Protein AF-A0A927NT90-F1 (afdb_monomer)

pLDDT: mean 78.3, std 16.81, range [38.16, 98.0]

Secondary structure (DSSP, 8-state):
-HHHHHHHHHHHHHHHHHH-S---TTTTHHHHHHHHHHHH--S-TTT--S-EEEEEEEE-TT--EEEEEEEE-TT-TT--STT-EEEEEEEESEEE---TTTPPPEEEEESSSSEEEESSGGGS-HHHHHHHHHHTTTTS---GGGEEEEE---S---HHHHTHHHHHHHHHHHHHT--TT-EEEEEEEEE-TTSEEEEEEEEEEE----TT---EEEEEEEEEEEEE-TTS-EEEEEEEE-S-TT--HHHHHHHHHHTT---

Mean predicted aligned error: 10.74 Å

Sequence (263 aa):
MRKKSFIILIICIFLLMAVSSCVIVRENYQTNLATIIMKHFTAGYGAFSHEVGIDIIEKDDYGRILFSFEASASYNPYFNYNGGMAYAYGICQDLHEENLLFGKKHVSYYDNFSYIGAALREDISPDMIEQLKVWNDWNKPLNEEKMVEIEAFDWNLPEEEREWEEHHTTLLREYLNVYDDCRVSWKSFGQDKTGKYLFHFLFYRKFDESDYASESEILRSFIVTFQKNSENEVEFIDYIETEDFYNYQYELAEIKEKVGWEM

Structure (mmCIF, N/CA/C/O backbone):
data_AF-A0A927NT90-F1
#
_entry.id   AF-A0A927NT90-F1
#
loop_
_atom_site.group_PDB
_atom_site.id
_atom_site.type_symbol
_atom_site.label_atom_id
_atom_site.label_alt_id
_atom_site.label_comp_id
_atom_site.label_asym_id
_atom_site.label_entity_id
_atom_site.label_seq_id
_atom_site.pdbx_PDB_ins_code
_atom_site.Cartn_x
_atom_site.Cartn_y
_atom_site.Cartn_z
_atom_site.occupancy
_atom_site.B_iso_or_equiv
_atom_site.auth_seq_id
_atom_site.auth_comp_id
_atom_site.auth_asym_id
_atom_site.auth_atom_id
_atom_site.pdbx_PDB_model_num
ATOM 1 N N . MET A 1 1 ? -39.379 40.837 39.348 1.00 54.12 1 MET A N 1
ATOM 2 C CA . MET A 1 1 ? -38.252 39.877 39.466 1.00 54.12 1 MET A CA 1
ATOM 3 C C . MET A 1 1 ? -38.314 38.733 38.448 1.00 54.12 1 MET A C 1
ATOM 5 O O . MET A 1 1 ? -37.304 38.499 37.806 1.00 54.12 1 MET A O 1
ATOM 9 N N . ARG A 1 2 ? -39.477 38.106 38.188 1.00 62.44 2 ARG A N 1
ATOM 10 C CA . ARG A 1 2 ? -39.627 36.973 37.239 1.00 62.44 2 ARG A CA 1
ATOM 11 C C . ARG A 1 2 ? -39.106 37.190 35.800 1.00 62.44 2 ARG A C 1
ATOM 13 O O . ARG A 1 2 ? -38.545 36.267 35.231 1.00 62.44 2 ARG A O 1
ATOM 20 N N . LYS A 1 3 ? -39.229 38.396 35.221 1.00 69.69 3 LYS A N 1
ATOM 21 C CA . LYS A 1 3 ? -38.772 38.672 33.838 1.00 69.69 3 LYS A CA 1
ATOM 22 C C . LYS A 1 3 ? -37.244 38.691 33.672 1.00 69.69 3 LYS A C 1
ATOM 24 O O . LYS A 1 3 ? -36.752 38.248 32.646 1.00 69.69 3 LYS A O 1
ATOM 29 N N . LYS A 1 4 ? -36.491 39.170 34.674 1.00 75.06 4 LYS A N 1
ATOM 30 C CA . LYS A 1 4 ? -35.017 39.226 34.602 1.00 75.06 4 LYS A CA 1
ATOM 31 C C . LYS A 1 4 ? -34.404 37.827 34.695 1.00 75.06 4 LYS A C 1
ATOM 33 O O . LYS A 1 4 ? -33.520 37.503 33.916 1.00 75.06 4 LYS A O 1
ATOM 38 N N . SER A 1 5 ? -34.938 36.983 35.579 1.00 79.12 5 SER A N 1
ATOM 39 C CA . SER A 1 5 ? -34.513 35.585 35.716 1.00 79.12 5 SER A CA 1
ATOM 40 C C . SER A 1 5 ? -34.792 34.761 34.454 1.00 79.12 5 SER A C 1
ATOM 42 O O . SER A 1 5 ? -33.984 33.916 34.095 1.00 79.12 5 SER A O 1
ATOM 44 N N . PHE A 1 6 ? -35.893 35.043 33.750 1.00 83.81 6 PHE A N 1
ATOM 45 C CA . PHE A 1 6 ? -36.227 34.371 32.491 1.00 83.81 6 PHE A CA 1
ATOM 46 C C . PHE A 1 6 ? -35.267 34.742 31.349 1.00 83.81 6 PHE A C 1
ATOM 48 O O . PHE A 1 6 ? -34.836 33.872 30.603 1.00 83.81 6 PHE A O 1
ATOM 55 N N . ILE A 1 7 ? -34.871 36.017 31.251 1.00 87.88 7 ILE A N 1
ATOM 56 C CA . ILE A 1 7 ? -33.896 36.475 30.246 1.00 87.88 7 ILE A CA 1
ATOM 57 C C . ILE A 1 7 ? -32.512 35.866 30.506 1.00 87.88 7 ILE A C 1
ATOM 59 O O . ILE A 1 7 ? -31.872 35.398 29.571 1.00 87.88 7 ILE A O 1
ATOM 63 N N . ILE A 1 8 ? -32.072 35.818 31.769 1.00 90.00 8 ILE A N 1
ATOM 64 C CA . ILE A 1 8 ? -30.794 35.189 32.138 1.00 90.00 8 ILE A CA 1
ATOM 65 C C . ILE A 1 8 ? -30.805 33.700 31.777 1.00 90.00 8 ILE A C 1
ATOM 67 O O . ILE A 1 8 ? -29.843 33.217 31.194 1.00 90.00 8 ILE A O 1
ATOM 71 N N . LEU A 1 9 ? -31.907 32.992 32.045 1.00 89.31 9 LEU A N 1
ATOM 72 C CA . LEU A 1 9 ? -32.045 31.582 31.682 1.00 89.31 9 LEU A CA 1
ATOM 73 C C . LEU A 1 9 ? -31.942 31.366 30.163 1.00 89.31 9 LEU A C 1
ATOM 75 O O . LEU A 1 9 ? -31.229 30.467 29.734 1.00 89.31 9 LEU A O 1
ATOM 79 N N . ILE A 1 10 ? -32.595 32.208 29.352 1.00 91.44 10 ILE A N 1
ATOM 80 C CA . ILE A 1 10 ? -32.503 32.133 27.884 1.00 91.44 10 ILE A CA 1
ATOM 81 C C . ILE A 1 10 ? -31.067 32.374 27.411 1.00 91.44 10 ILE A C 1
ATOM 83 O O . ILE A 1 10 ? -30.583 31.634 26.561 1.00 91.44 10 ILE A O 1
ATOM 87 N N . ILE A 1 11 ? -30.371 33.365 27.976 1.00 91.38 11 ILE A N 1
ATOM 88 C CA . ILE A 1 11 ? -28.972 33.654 27.630 1.00 91.38 11 ILE A CA 1
ATOM 89 C C . ILE A 1 11 ? -28.063 32.486 28.028 1.00 91.38 11 ILE A C 1
ATOM 91 O O . ILE A 1 11 ? -27.211 32.093 27.239 1.00 91.38 11 ILE A O 1
ATOM 95 N N . CYS A 1 12 ? -28.265 31.884 29.203 1.00 89.81 12 CYS A N 1
ATOM 96 C CA . CYS A 1 12 ? -27.516 30.700 29.628 1.00 89.81 12 CYS A CA 1
ATOM 97 C C . CYS A 1 12 ? -27.783 29.493 28.725 1.00 89.81 12 CYS A C 1
ATOM 99 O O . CYS A 1 12 ? -26.845 28.775 28.406 1.00 89.81 12 CYS A O 1
ATOM 101 N N . ILE A 1 13 ? -29.026 29.281 28.284 1.00 88.00 13 ILE A N 1
ATOM 102 C CA . ILE A 1 13 ? -29.378 28.209 27.344 1.00 88.00 13 ILE A CA 1
ATOM 103 C C . ILE A 1 13 ? -28.744 28.463 25.968 1.00 88.00 13 ILE A C 1
ATOM 105 O O . ILE A 1 13 ? -28.209 27.532 25.378 1.00 88.00 13 ILE A O 1
ATOM 109 N N . PHE A 1 14 ? -28.741 29.705 25.474 1.00 85.06 14 PHE A N 1
ATOM 110 C CA . PHE A 1 14 ? -28.074 30.062 24.216 1.00 85.06 14 PHE A CA 1
ATOM 111 C C . PHE A 1 14 ? -26.556 29.922 24.301 1.00 85.06 14 PHE A C 1
ATOM 113 O O . PHE A 1 14 ? -25.947 29.409 23.371 1.00 85.06 14 PHE A O 1
ATOM 120 N N . LEU A 1 15 ? -25.949 30.328 25.420 1.00 84.31 15 LEU A N 1
ATOM 121 C CA . LEU A 1 15 ? -24.531 30.098 25.677 1.00 84.31 15 LEU A CA 1
ATOM 122 C C . LEU A 1 15 ? -24.244 28.602 25.732 1.00 84.31 15 LEU A C 1
ATOM 124 O O . LEU A 1 15 ? -23.354 28.160 25.026 1.00 84.31 15 LEU A O 1
ATOM 128 N N . LEU A 1 16 ? -25.036 27.816 26.468 1.00 80.12 16 LEU A N 1
ATOM 129 C CA . LEU A 1 16 ? -24.896 26.360 26.519 1.00 80.12 16 LEU A CA 1
ATOM 130 C C . LEU A 1 16 ? -25.027 25.732 25.131 1.00 80.12 16 LEU A C 1
ATOM 132 O O . LEU A 1 16 ? -24.190 24.910 24.788 1.00 80.12 16 LEU A O 1
ATOM 136 N N . MET A 1 17 ? -25.994 26.149 24.309 1.00 76.06 17 MET A N 1
ATOM 137 C CA . MET A 1 17 ? -26.131 25.697 22.919 1.00 76.06 17 MET A CA 1
ATOM 138 C C . MET A 1 17 ? -24.961 26.139 22.025 1.00 76.06 17 MET A C 1
ATOM 140 O O . MET A 1 17 ? -24.591 25.404 21.120 1.00 76.06 17 MET A O 1
ATOM 144 N N . ALA A 1 18 ? -24.344 27.293 22.293 1.00 71.81 18 ALA A N 1
ATOM 145 C CA . ALA A 1 18 ? -23.181 27.788 21.555 1.00 71.81 18 ALA A CA 1
ATOM 146 C C . ALA A 1 18 ? -21.858 27.117 21.971 1.00 71.81 18 ALA A C 1
ATOM 148 O O . ALA A 1 18 ? -20.956 27.030 21.149 1.00 71.81 18 ALA A O 1
ATOM 149 N N . VAL A 1 19 ? -21.726 26.624 23.211 1.00 69.00 19 VAL A N 1
ATOM 150 C CA . VAL A 1 19 ? -20.584 25.767 23.613 1.00 69.00 19 VAL A CA 1
ATOM 151 C C . VAL A 1 19 ? -20.835 24.278 23.364 1.00 69.00 19 VAL A C 1
ATOM 153 O O . VAL A 1 19 ? -19.882 23.511 23.318 1.00 69.00 19 VAL A O 1
ATOM 156 N N . SER A 1 20 ? -22.092 23.860 23.190 1.00 55.88 20 SER A N 1
ATOM 157 C CA . SER A 1 20 ? -22.465 22.485 22.815 1.00 55.88 20 SER A CA 1
ATOM 158 C C . SER A 1 20 ? -22.792 22.329 21.335 1.00 55.88 20 SER A C 1
ATOM 160 O O . SER A 1 20 ? -23.275 21.268 20.938 1.00 55.88 20 SER A O 1
ATOM 162 N N . SER A 1 21 ? -22.489 23.331 20.499 1.00 45.78 21 SER A N 1
ATOM 163 C CA . SER A 1 21 ? -22.318 23.086 19.073 1.00 45.78 21 SER A CA 1
ATOM 164 C C . SER A 1 21 ? -21.215 22.047 18.963 1.00 45.78 21 SER A C 1
ATOM 166 O O . SER A 1 21 ? -20.040 22.364 19.151 1.00 45.78 21 SER A O 1
ATOM 168 N N . CYS A 1 22 ? -21.629 20.792 18.785 1.00 47.00 22 CYS A N 1
ATOM 169 C CA . CYS A 1 22 ? -20.754 19.663 18.583 1.00 47.00 22 CYS A CA 1
ATOM 170 C C . CYS A 1 22 ? -19.712 20.097 17.566 1.00 47.00 22 CYS A C 1
ATOM 172 O O . CYS A 1 22 ? -20.041 20.332 16.403 1.00 47.00 22 CYS A O 1
ATOM 174 N N . VAL A 1 23 ? -18.461 20.207 18.009 1.00 42.41 23 VAL A N 1
ATOM 175 C CA . VAL A 1 23 ? -17.349 20.011 17.097 1.00 42.41 23 VAL A CA 1
ATOM 176 C C . VAL A 1 23 ? -17.608 18.623 16.543 1.00 42.41 23 VAL A C 1
ATOM 178 O O . VAL A 1 23 ? -17.512 17.624 17.254 1.00 42.41 23 VAL A O 1
ATOM 181 N N . ILE A 1 24 ? -18.108 18.576 15.316 1.00 39.72 24 ILE A N 1
ATOM 182 C CA . ILE A 1 24 ? -18.263 17.340 14.585 1.00 39.72 24 ILE A CA 1
ATOM 183 C C . ILE A 1 24 ? -16.824 16.889 14.338 1.00 39.72 24 ILE A C 1
ATOM 185 O O . ILE A 1 24 ? -16.190 17.291 13.371 1.00 39.72 24 ILE A O 1
ATOM 189 N N . VAL A 1 25 ? -16.282 16.071 15.240 1.00 42.19 25 VAL A N 1
ATOM 190 C CA . VAL A 1 25 ? -15.010 15.359 15.050 1.00 42.19 25 VAL A CA 1
ATOM 191 C C . VAL A 1 25 ? -15.242 14.222 14.036 1.00 42.19 25 VAL A C 1
ATOM 193 O O . VAL A 1 25 ? -14.894 13.076 14.289 1.00 42.19 25 VAL A O 1
ATOM 196 N N . ARG A 1 26 ? -15.923 14.483 12.907 1.00 38.16 26 ARG A N 1
ATOM 197 C CA . ARG A 1 26 ? -16.087 13.479 11.837 1.00 38.16 26 ARG A CA 1
ATOM 198 C C . ARG A 1 26 ? -14.895 13.440 10.894 1.00 38.16 26 ARG A C 1
ATOM 200 O O . ARG A 1 26 ? -14.622 12.386 10.350 1.00 38.16 26 ARG A O 1
ATOM 207 N N . GLU A 1 27 ? -14.150 14.527 10.741 1.00 47.59 27 GLU A N 1
ATOM 208 C CA . GLU A 1 27 ? -13.219 14.664 9.607 1.00 47.59 27 GLU A CA 1
ATOM 209 C C . GLU A 1 27 ? -11.829 14.048 9.826 1.00 47.59 27 GLU A C 1
ATOM 211 O O . GLU A 1 27 ? -10.936 14.224 9.009 1.00 47.59 27 GLU A O 1
ATOM 216 N N . ASN A 1 28 ? -11.605 13.346 10.937 1.00 53.97 28 ASN A N 1
ATOM 217 C CA . ASN A 1 28 ? -10.250 13.219 11.466 1.00 53.97 28 ASN A CA 1
ATOM 218 C C . ASN A 1 28 ? -9.769 11.782 11.727 1.00 53.97 28 ASN A C 1
ATOM 220 O O . ASN A 1 28 ? -8.563 11.567 11.740 1.00 53.97 28 ASN A O 1
ATOM 224 N N . TYR A 1 29 ? -10.667 10.807 11.913 1.00 56.16 29 TYR A N 1
ATOM 225 C CA . TYR A 1 29 ? -10.292 9.384 11.995 1.00 56.16 29 TYR A CA 1
ATOM 226 C C . TYR A 1 29 ? -10.292 8.716 10.610 1.00 56.16 29 TYR A C 1
ATOM 228 O O . TYR A 1 29 ? -9.497 7.816 10.351 1.00 56.16 29 TYR A O 1
ATOM 236 N N . GLN A 1 30 ? -11.162 9.183 9.707 1.00 68.44 30 GLN A N 1
ATOM 237 C CA . GLN A 1 30 ? -11.293 8.649 8.351 1.00 68.44 30 GLN A CA 1
ATOM 238 C C . GLN A 1 30 ? -10.010 8.897 7.552 1.00 68.44 30 GLN A C 1
ATOM 240 O O . GLN A 1 30 ? -9.484 7.973 6.947 1.00 68.44 30 GLN A O 1
ATOM 245 N N . THR A 1 31 ? -9.438 10.099 7.656 1.00 70.81 31 THR A N 1
ATOM 246 C CA . THR A 1 31 ? -8.162 10.463 7.017 1.00 70.81 31 THR A CA 1
ATOM 247 C C . THR A 1 31 ? -7.001 9.592 7.503 1.00 70.81 31 THR A C 1
ATOM 249 O O . THR A 1 31 ? -6.193 9.120 6.707 1.00 70.81 31 THR A O 1
ATOM 252 N N . ASN A 1 32 ? -6.946 9.311 8.806 1.00 79.69 32 ASN A N 1
ATOM 253 C CA . ASN A 1 32 ? -5.907 8.484 9.415 1.00 79.69 32 ASN A CA 1
ATOM 254 C C . ASN A 1 32 ? -5.941 7.043 8.886 1.00 79.69 32 ASN A C 1
ATOM 256 O O . ASN A 1 32 ? -4.934 6.536 8.399 1.00 79.69 32 ASN A O 1
ATOM 260 N N . LEU A 1 33 ? -7.106 6.392 8.937 1.00 86.38 33 LEU A N 1
ATOM 261 C CA . LEU A 1 33 ? -7.260 5.020 8.442 1.00 86.38 33 LEU A CA 1
ATOM 262 C C . LEU A 1 33 ? -7.069 4.943 6.921 1.00 86.38 33 LEU A C 1
ATOM 264 O O . LEU A 1 33 ? -6.390 4.042 6.432 1.00 86.38 33 LEU A O 1
ATOM 268 N N . ALA A 1 34 ? -7.582 5.931 6.180 1.00 83.31 34 ALA A N 1
ATOM 269 C CA . ALA A 1 34 ? -7.355 6.050 4.742 1.00 83.31 34 ALA A CA 1
ATOM 270 C C . ALA A 1 34 ? -5.862 6.126 4.392 1.00 83.31 34 ALA A C 1
ATOM 272 O O . ALA A 1 34 ? -5.454 5.568 3.377 1.00 83.31 34 ALA A O 1
ATOM 273 N N . THR A 1 35 ? -5.036 6.744 5.248 1.00 81.88 35 THR A N 1
ATOM 274 C CA . THR A 1 35 ? -3.5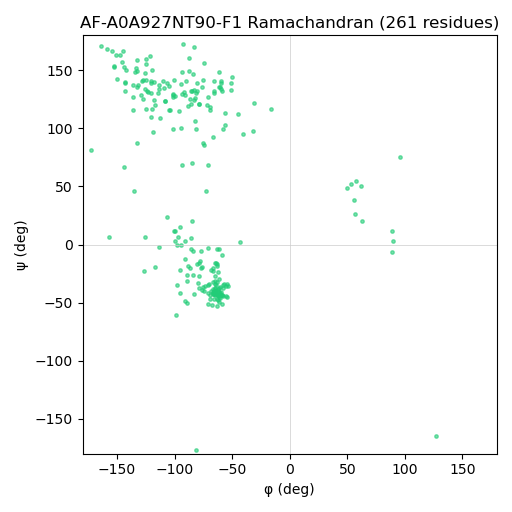82 6.851 5.034 1.00 81.88 35 THR A CA 1
ATOM 275 C C . THR A 1 35 ? -2.929 5.469 4.901 1.00 81.88 35 THR A C 1
ATOM 277 O O . THR A 1 35 ? -2.049 5.305 4.060 1.00 81.88 35 THR A O 1
ATOM 280 N N . ILE A 1 36 ? -3.383 4.458 5.656 1.00 87.25 36 ILE A N 1
ATOM 281 C CA . ILE A 1 36 ? -2.841 3.088 5.575 1.00 87.25 36 ILE A CA 1
ATOM 282 C C . ILE A 1 36 ? -3.031 2.524 4.161 1.00 87.25 36 ILE A C 1
ATOM 284 O O . ILE A 1 36 ? -2.087 1.998 3.576 1.00 87.25 36 ILE A O 1
ATOM 288 N N . ILE A 1 37 ? -4.225 2.682 3.584 1.00 87.25 37 ILE A N 1
ATOM 289 C CA . ILE A 1 37 ? -4.524 2.198 2.230 1.00 87.25 37 ILE A CA 1
ATOM 290 C C . ILE A 1 37 ? -3.793 3.049 1.189 1.00 87.25 37 ILE A C 1
ATOM 292 O O . ILE A 1 37 ? -3.056 2.526 0.358 1.00 87.25 37 ILE A O 1
ATOM 296 N N . MET A 1 38 ? -3.929 4.373 1.271 1.00 80.12 38 MET A N 1
ATOM 297 C CA . MET A 1 38 ? -3.391 5.316 0.285 1.00 80.12 38 MET A CA 1
ATOM 298 C C . MET A 1 38 ? -1.860 5.362 0.238 1.00 80.12 38 MET A C 1
ATOM 300 O O . MET A 1 38 ? -1.290 5.765 -0.779 1.00 80.12 38 MET A O 1
ATOM 304 N N . LYS A 1 39 ? -1.167 4.966 1.314 1.00 77.75 39 LYS A N 1
ATOM 305 C CA . LYS A 1 39 ? 0.294 4.839 1.290 1.00 77.75 39 LYS A CA 1
ATOM 306 C C . LYS A 1 39 ? 0.749 3.719 0.359 1.00 77.75 39 LYS A C 1
ATOM 308 O O . LYS A 1 39 ? 1.794 3.858 -0.269 1.00 77.75 39 LYS A O 1
ATOM 313 N N . HIS A 1 40 ? -0.044 2.662 0.239 1.00 77.19 40 HIS A N 1
ATOM 314 C CA . HIS A 1 40 ? 0.313 1.521 -0.585 1.00 77.19 40 HIS A CA 1
ATOM 315 C C . HIS A 1 40 ? -0.308 1.627 -1.975 1.00 77.19 40 HIS A C 1
ATOM 317 O O . HIS A 1 40 ? 0.371 1.388 -2.962 1.00 77.19 40 HIS A O 1
ATOM 323 N N . PHE A 1 41 ? -1.560 2.056 -2.067 1.00 73.88 41 PHE A N 1
ATOM 324 C CA . PHE A 1 41 ? -2.349 1.978 -3.286 1.00 73.88 41 PHE A CA 1
ATOM 325 C C . PHE A 1 41 ? -1.863 2.921 -4.409 1.00 73.88 41 PHE A C 1
ATOM 327 O O . PHE A 1 41 ? -1.938 4.146 -4.298 1.00 73.88 41 PHE A O 1
ATOM 334 N N . THR A 1 42 ? -1.399 2.347 -5.524 1.00 64.62 42 THR A N 1
ATOM 335 C CA . THR A 1 42 ? -0.753 3.083 -6.637 1.00 64.62 42 THR A CA 1
ATOM 336 C C . THR A 1 42 ? -1.727 3.753 -7.598 1.00 64.62 42 THR A C 1
ATOM 338 O O . THR A 1 42 ? -1.351 4.664 -8.343 1.00 64.62 42 THR A O 1
ATOM 341 N N . ALA A 1 43 ? -3.000 3.360 -7.579 1.00 54.91 43 ALA A N 1
ATOM 342 C CA . ALA A 1 43 ? -4.016 3.988 -8.407 1.00 54.91 43 ALA A CA 1
ATOM 343 C C . ALA A 1 43 ? -4.407 5.372 -7.849 1.00 54.91 43 ALA A C 1
ATOM 345 O O . ALA A 1 43 ? -5.400 5.536 -7.150 1.00 54.91 43 ALA A O 1
ATOM 346 N N . GLY A 1 44 ? -3.628 6.389 -8.232 1.00 50.50 44 GLY A N 1
ATOM 347 C CA . GLY A 1 44 ? -4.091 7.771 -8.360 1.00 50.50 44 GLY A CA 1
ATOM 348 C C . GLY A 1 44 ? -3.852 8.687 -7.163 1.00 50.50 44 GLY A C 1
ATOM 349 O O . GLY A 1 44 ? -4.800 9.136 -6.528 1.00 50.50 44 GLY A O 1
ATOM 350 N N . TYR A 1 45 ? -2.605 9.129 -6.982 1.00 44.09 45 TYR A N 1
ATOM 351 C CA . TYR A 1 45 ? -2.240 10.238 -6.084 1.00 44.09 45 TYR A CA 1
ATOM 352 C C . TYR A 1 45 ? -2.937 11.583 -6.426 1.00 44.09 45 TYR A C 1
ATOM 354 O O . TYR A 1 45 ? -2.874 12.528 -5.648 1.00 44.09 45 TYR A O 1
ATOM 362 N N . GLY A 1 46 ? -3.627 11.676 -7.574 1.00 42.03 46 GLY A N 1
ATOM 363 C CA . GLY A 1 46 ? -4.320 12.883 -8.044 1.00 42.03 46 GLY A CA 1
ATOM 364 C C . GLY A 1 46 ? -5.805 12.722 -8.397 1.00 42.03 46 GLY A C 1
ATOM 365 O O . GLY A 1 46 ? -6.377 13.667 -8.930 1.00 42.03 46 GLY A O 1
ATOM 366 N N . ALA A 1 47 ? -6.431 11.564 -8.139 1.00 40.94 47 ALA A N 1
ATOM 367 C CA . ALA A 1 47 ? -7.800 11.270 -8.603 1.00 40.94 47 ALA A CA 1
ATOM 368 C C . ALA A 1 47 ? -8.854 11.125 -7.491 1.00 40.94 47 ALA A C 1
ATOM 370 O O . ALA A 1 47 ? -10.036 10.931 -7.773 1.00 40.94 47 ALA A O 1
ATOM 371 N N . PHE A 1 48 ? -8.470 11.231 -6.220 1.00 49.88 48 PHE A N 1
ATOM 372 C CA . PHE A 1 48 ? -9.435 11.201 -5.121 1.00 49.88 48 PHE A CA 1
ATOM 373 C C . PHE A 1 48 ? -10.007 12.603 -4.886 1.00 49.88 48 PHE A C 1
ATOM 375 O O . PHE A 1 48 ? -9.711 13.272 -3.896 1.00 49.88 48 PHE A O 1
ATOM 382 N N . SER A 1 49 ? -10.830 13.078 -5.823 1.00 46.62 49 SER A N 1
ATOM 383 C CA . SER A 1 49 ? -11.682 14.241 -5.595 1.00 46.62 49 SER A CA 1
ATOM 384 C C . SER A 1 49 ? -12.862 13.827 -4.699 1.00 46.62 49 SER A C 1
ATOM 386 O O . SER A 1 49 ? -13.937 13.439 -5.130 1.00 46.62 49 SER A O 1
ATOM 388 N N . HIS A 1 50 ? -12.607 13.915 -3.395 1.00 50.25 50 HIS A N 1
ATOM 389 C CA . HIS A 1 50 ? -13.564 14.342 -2.365 1.00 50.25 50 HIS A CA 1
ATOM 390 C C . HIS A 1 50 ? -14.479 13.311 -1.687 1.00 50.25 50 HIS A C 1
ATOM 392 O O . HIS A 1 50 ? -15.085 13.679 -0.683 1.00 50.25 50 HIS A O 1
ATOM 398 N N . GLU A 1 51 ? -14.523 12.041 -2.096 1.00 62.84 51 GLU A N 1
ATOM 399 C CA . GLU A 1 51 ? -15.334 11.029 -1.391 1.00 62.84 51 GLU A CA 1
ATOM 400 C C . GLU A 1 51 ? -14.541 9.739 -1.129 1.00 62.84 51 GLU A C 1
ATOM 402 O O . GLU A 1 51 ? -14.548 8.801 -1.924 1.00 62.84 51 GLU A O 1
ATOM 407 N N . VAL A 1 52 ? -13.835 9.713 0.008 1.00 75.44 52 VAL A N 1
ATOM 408 C CA . VAL A 1 52 ? -13.320 8.476 0.610 1.00 75.44 52 VAL A CA 1
ATOM 409 C C . VAL A 1 52 ? -14.322 8.021 1.672 1.00 75.44 52 VAL A C 1
ATOM 411 O O . VAL A 1 52 ? -14.534 8.704 2.676 1.00 75.44 52 VAL A O 1
ATOM 414 N N . GLY A 1 53 ? -14.945 6.872 1.447 1.00 82.31 53 GLY A N 1
ATOM 415 C CA . GLY A 1 53 ? -15.750 6.154 2.423 1.00 82.31 53 GLY A CA 1
ATOM 416 C C . GLY A 1 53 ? -14.861 5.307 3.328 1.00 82.31 53 GLY A C 1
ATOM 417 O O . GLY A 1 53 ? -14.098 4.471 2.854 1.00 82.31 53 GLY A O 1
ATOM 418 N N . ILE A 1 54 ? -14.971 5.512 4.640 1.00 86.81 54 ILE A N 1
ATOM 419 C CA . ILE A 1 54 ? -14.354 4.651 5.653 1.00 86.81 54 ILE A CA 1
ATOM 420 C C . ILE A 1 54 ? -15.427 4.224 6.639 1.00 86.81 54 ILE A C 1
ATOM 422 O O . ILE A 1 54 ? -16.032 5.091 7.278 1.00 86.81 54 ILE A O 1
ATOM 426 N N . ASP A 1 55 ? -15.572 2.915 6.831 1.00 90.94 55 ASP A N 1
ATOM 427 C CA . ASP A 1 55 ? -16.417 2.341 7.876 1.00 90.94 55 ASP A CA 1
ATOM 428 C C . ASP A 1 55 ? -15.599 1.409 8.769 1.00 90.94 55 ASP A C 1
ATOM 430 O O . ASP A 1 5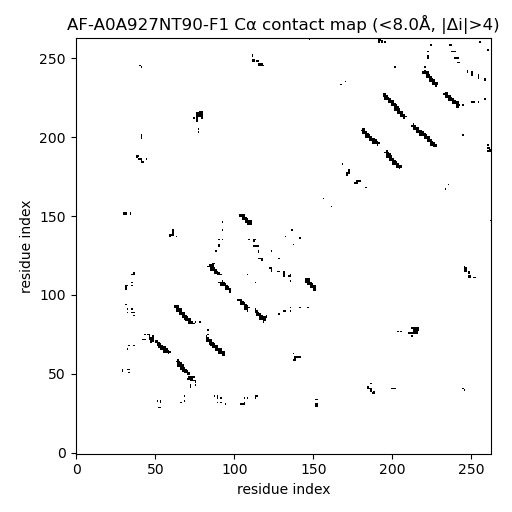5 ? -14.873 0.538 8.293 1.00 90.94 55 ASP A O 1
ATOM 434 N N . ILE A 1 56 ? -15.736 1.569 10.086 1.00 93.19 56 ILE A N 1
ATOM 435 C CA . ILE A 1 56 ? -15.184 0.617 11.054 1.00 93.19 56 ILE A CA 1
ATOM 436 C C . ILE A 1 56 ? -16.118 -0.589 11.113 1.00 93.19 56 ILE A C 1
ATOM 438 O O . ILE A 1 56 ? -17.293 -0.455 11.456 1.00 93.19 56 ILE A O 1
ATOM 442 N N . ILE A 1 57 ? -15.575 -1.763 10.813 1.00 96.31 57 ILE A N 1
ATOM 443 C CA . ILE A 1 57 ? -16.319 -3.021 10.759 1.00 96.31 57 ILE A CA 1
ATOM 444 C C . ILE A 1 57 ? -16.279 -3.718 12.116 1.00 96.31 57 ILE A C 1
ATOM 446 O O . ILE A 1 57 ? -17.309 -4.139 12.639 1.00 96.31 57 ILE A O 1
ATOM 450 N N . GLU A 1 58 ? -15.083 -3.833 12.691 1.00 96.44 58 GLU A N 1
ATOM 451 C CA . GLU A 1 58 ? -14.833 -4.595 13.914 1.00 96.44 58 GLU A CA 1
ATOM 452 C C . GLU A 1 58 ? -13.631 -4.006 14.663 1.00 96.44 58 GLU A C 1
ATOM 454 O O . GLU A 1 58 ? -12.729 -3.421 14.054 1.00 96.44 58 GLU A O 1
ATOM 459 N N . LYS A 1 59 ? -13.614 -4.179 15.987 1.00 96.38 59 LYS A N 1
ATOM 460 C CA . LYS A 1 59 ? -12.427 -3.973 16.818 1.00 96.38 59 LYS A CA 1
ATOM 461 C C . LYS A 1 59 ? -12.142 -5.224 17.633 1.00 96.38 59 LYS A C 1
ATOM 463 O O . LYS A 1 59 ? -13.088 -5.850 18.109 1.00 96.38 59 LYS A O 1
ATOM 468 N N . ASP A 1 60 ? -10.868 -5.552 17.792 1.00 96.88 60 ASP A N 1
ATOM 469 C CA . ASP A 1 60 ? -10.430 -6.720 18.557 1.00 96.88 60 ASP A CA 1
ATOM 470 C C . ASP A 1 60 ? -10.138 -6.377 20.033 1.00 96.88 60 ASP A C 1
ATOM 472 O O . ASP A 1 60 ? -10.153 -5.206 20.432 1.00 96.88 60 ASP A O 1
ATOM 476 N N . ASP A 1 61 ? -9.871 -7.396 20.857 1.00 95.62 61 ASP A N 1
ATOM 477 C CA . ASP A 1 61 ? -9.608 -7.227 22.300 1.00 95.62 61 ASP A CA 1
ATOM 478 C C . ASP A 1 61 ? -8.318 -6.440 22.609 1.00 95.62 61 ASP A C 1
ATOM 480 O O . ASP A 1 61 ? -8.122 -5.973 23.735 1.00 95.62 61 ASP A O 1
ATOM 484 N N . TYR A 1 62 ? -7.438 -6.282 21.618 1.00 95.19 62 TYR A N 1
ATOM 485 C CA . TYR A 1 62 ? -6.182 -5.538 21.714 1.00 95.19 62 TYR A CA 1
ATOM 486 C C . TYR A 1 62 ? -6.288 -4.129 21.115 1.00 95.19 62 TYR A C 1
ATOM 488 O O . TYR A 1 62 ? -5.305 -3.393 21.122 1.00 95.19 62 TYR A O 1
ATOM 496 N N . GLY A 1 63 ? -7.477 -3.729 20.652 1.00 91.19 63 GLY A N 1
ATOM 497 C CA . GLY A 1 63 ? -7.753 -2.391 20.137 1.00 91.19 63 GLY A CA 1
ATOM 498 C C . GLY A 1 63 ? -7.508 -2.211 18.639 1.00 91.19 63 GLY A C 1
ATOM 499 O O . GLY A 1 63 ? -7.734 -1.104 18.140 1.00 91.19 63 GLY A O 1
ATOM 500 N N . ARG A 1 64 ? -7.126 -3.269 17.907 1.00 95.31 64 ARG A N 1
ATOM 501 C CA . ARG A 1 64 ? -6.977 -3.209 16.446 1.00 95.31 64 ARG A CA 1
ATOM 502 C C . ARG A 1 64 ? -8.309 -2.880 15.794 1.00 95.31 64 ARG A C 1
ATOM 504 O O . ARG A 1 64 ? -9.367 -3.278 16.281 1.00 95.31 64 ARG A O 1
ATOM 511 N N . ILE A 1 65 ? -8.261 -2.186 14.664 1.00 95.75 65 ILE A N 1
ATOM 512 C CA . ILE A 1 65 ? -9.448 -1.731 13.937 1.00 95.75 65 ILE A CA 1
ATOM 513 C C . ILE A 1 65 ? -9.438 -2.352 12.546 1.00 95.75 65 ILE A C 1
ATOM 515 O O . ILE A 1 65 ? -8.567 -2.028 11.742 1.00 95.75 65 ILE A O 1
ATOM 519 N N . LEU A 1 66 ? -10.432 -3.189 12.250 1.00 97.31 66 LEU A N 1
ATOM 520 C CA . LEU A 1 66 ? -10.755 -3.604 10.887 1.00 97.31 66 LEU A CA 1
ATOM 521 C C . LEU A 1 66 ? -11.708 -2.570 10.291 1.00 97.31 66 LEU A C 1
ATOM 523 O O . LEU A 1 66 ? -12.771 -2.295 10.858 1.00 97.31 66 LEU A O 1
ATOM 527 N N . PHE A 1 67 ? -11.346 -2.015 9.142 1.00 95.00 67 PHE A N 1
ATOM 528 C CA . PHE A 1 67 ? -12.146 -1.013 8.449 1.00 95.00 67 PHE A CA 1
ATOM 529 C C . PHE A 1 67 ? -12.262 -1.333 6.962 1.00 95.00 67 PHE A C 1
ATOM 531 O O . PHE A 1 67 ? -11.374 -1.960 6.384 1.00 95.00 67 PHE A O 1
ATOM 538 N N . SER A 1 68 ? -13.356 -0.897 6.345 1.00 94.19 68 SER A N 1
ATOM 539 C CA . SER A 1 68 ? -13.465 -0.833 4.892 1.00 94.19 68 SER A CA 1
ATOM 540 C C . SER A 1 68 ? -13.064 0.546 4.396 1.00 94.19 68 SER A C 1
ATOM 542 O O . SER A 1 68 ? -13.290 1.554 5.067 1.00 94.19 68 SER A O 1
ATOM 544 N N . PHE A 1 69 ? -12.499 0.563 3.202 1.00 90.25 69 PHE A N 1
ATOM 545 C CA . PHE A 1 69 ? -12.143 1.733 2.429 1.00 90.25 69 PHE A CA 1
ATOM 546 C C . PHE A 1 69 ? -12.842 1.635 1.082 1.00 90.25 69 PHE A C 1
ATOM 548 O O . PHE A 1 69 ? -12.780 0.605 0.410 1.00 90.25 69 PHE A O 1
ATOM 555 N N . GLU A 1 70 ? -13.497 2.714 0.699 1.00 85.75 70 GLU A N 1
ATOM 556 C CA . GLU A 1 70 ? -14.041 2.923 -0.628 1.00 85.75 70 GLU A CA 1
ATOM 557 C C . GLU A 1 70 ? -13.559 4.284 -1.085 1.00 85.75 70 GLU A C 1
ATOM 559 O O . GLU A 1 70 ? -13.718 5.277 -0.378 1.00 85.75 70 GLU A O 1
ATOM 564 N N . ALA A 1 71 ? -12.971 4.354 -2.264 1.00 77.50 71 ALA A N 1
ATOM 565 C CA . ALA A 1 71 ? -12.693 5.637 -2.864 1.00 77.50 71 ALA A CA 1
ATOM 566 C C . ALA A 1 71 ? -13.070 5.600 -4.330 1.00 77.50 71 ALA A C 1
ATOM 568 O O . ALA A 1 71 ? -12.605 4.750 -5.091 1.00 77.50 71 ALA A O 1
ATOM 569 N N . SER A 1 72 ? -13.891 6.568 -4.720 1.00 67.12 72 SER A N 1
ATOM 570 C CA . SER A 1 72 ? -14.083 6.870 -6.125 1.00 67.12 72 SER A CA 1
ATOM 571 C C . SER A 1 72 ? -12.785 7.471 -6.639 1.00 67.12 72 SER A C 1
ATOM 573 O O . SER A 1 72 ? -12.396 8.562 -6.211 1.00 67.12 72 SER A O 1
ATOM 575 N N . ALA A 1 73 ? -12.137 6.818 -7.603 1.00 57.41 73 ALA A N 1
ATOM 576 C CA . ALA A 1 73 ? -11.160 7.483 -8.455 1.00 57.41 73 ALA A CA 1
ATOM 577 C C . ALA A 1 73 ? -11.927 8.423 -9.398 1.00 57.41 73 ALA A C 1
ATOM 579 O O . ALA A 1 73 ? -12.072 8.195 -10.598 1.00 57.41 73 ALA A O 1
ATOM 580 N N . SER A 1 74 ? -12.513 9.471 -8.824 1.00 46.47 74 SER A N 1
ATOM 581 C CA . SER A 1 74 ? -13.182 10.532 -9.558 1.00 46.47 74 SER A CA 1
ATOM 582 C C . SER A 1 74 ? -12.195 11.132 -10.551 1.00 46.47 74 SER A C 1
ATOM 584 O O . SER A 1 74 ? -11.198 11.738 -10.175 1.00 46.47 74 SER A O 1
ATOM 586 N N . TYR A 1 75 ? -12.488 10.933 -11.831 1.00 46.97 75 TYR A N 1
ATOM 587 C CA . TYR A 1 75 ? -11.714 11.496 -12.924 1.00 46.97 75 TYR A CA 1
ATOM 588 C C . TYR A 1 75 ? -10.219 11.177 -12.841 1.00 46.97 75 TYR A C 1
ATOM 590 O O . TYR A 1 75 ? -9.361 12.053 -12.936 1.00 46.97 75 TYR A O 1
ATOM 598 N N . ASN A 1 76 ? -9.895 9.893 -12.701 1.00 45.94 76 ASN A N 1
ATOM 599 C CA . ASN A 1 76 ? -8.617 9.449 -13.211 1.00 45.94 76 ASN A CA 1
ATOM 600 C C . ASN A 1 76 ? -8.772 9.184 -14.721 1.00 45.94 76 ASN A C 1
ATOM 602 O O . ASN A 1 76 ? -9.367 8.168 -15.084 1.00 45.94 76 ASN A O 1
ATOM 606 N N . PRO A 1 77 ? -8.244 10.034 -15.622 1.00 44.03 77 PRO A N 1
ATOM 607 C CA . PRO A 1 77 ? -8.251 9.741 -17.058 1.00 44.03 77 PRO A CA 1
ATOM 608 C C . PRO A 1 77 ? -7.461 8.460 -17.396 1.00 44.03 77 PRO A C 1
ATOM 610 O O . PRO A 1 77 ? -7.400 8.045 -18.547 1.00 44.03 77 PRO A O 1
ATOM 613 N N . TYR A 1 78 ? -6.815 7.824 -16.422 1.00 46.75 78 TYR A N 1
ATOM 614 C CA . TYR A 1 78 ? -6.036 6.611 -16.599 1.00 46.75 78 TYR A CA 1
ATOM 615 C C . TYR A 1 78 ? -6.772 5.337 -16.194 1.00 46.75 78 TYR A C 1
ATOM 617 O O . TYR A 1 78 ? -6.104 4.309 -16.132 1.00 46.75 78 TYR A O 1
ATOM 625 N N . PHE A 1 79 ? -8.088 5.349 -15.941 1.00 51.97 79 PHE A N 1
ATOM 626 C CA . PHE A 1 79 ? -8.851 4.128 -15.639 1.00 51.97 79 PHE A CA 1
ATOM 627 C C . PHE A 1 79 ? -10.194 4.088 -16.382 1.00 51.97 79 PHE A C 1
ATOM 629 O O . PHE A 1 79 ? -11.086 4.881 -16.097 1.00 51.97 79 PHE A O 1
ATOM 636 N N . ASN A 1 80 ? -10.368 3.119 -17.294 1.00 43.81 80 ASN A N 1
ATOM 637 C CA . ASN A 1 80 ? -11.641 2.883 -17.996 1.00 43.81 80 ASN A CA 1
ATOM 638 C C . ASN A 1 80 ? -12.643 1.995 -17.248 1.00 43.81 80 ASN A C 1
ATOM 640 O O . ASN A 1 80 ? -13.528 1.387 -17.851 1.00 43.81 80 ASN A O 1
ATOM 644 N N . TYR A 1 81 ? -12.503 1.857 -15.938 1.00 46.78 81 TYR A N 1
ATOM 645 C CA . TYR A 1 81 ? -13.622 1.351 -15.161 1.00 46.78 81 TYR A CA 1
ATOM 646 C C . TYR A 1 81 ? -14.571 2.527 -14.972 1.00 46.78 81 TYR A C 1
ATOM 648 O O . TYR A 1 81 ? -14.145 3.553 -14.453 1.00 46.78 81 TYR A O 1
ATOM 656 N N . ASN A 1 82 ? -15.822 2.407 -15.431 1.00 39.78 82 ASN A N 1
ATOM 657 C CA . ASN A 1 82 ? -16.905 3.368 -15.188 1.00 39.78 82 ASN A CA 1
ATOM 658 C C . ASN A 1 82 ? -16.862 3.881 -13.731 1.00 39.78 82 ASN A C 1
ATOM 660 O O . ASN A 1 82 ? -17.384 3.220 -12.839 1.00 39.78 82 ASN A O 1
ATOM 664 N N . GLY A 1 83 ? -16.217 5.028 -13.492 1.00 46.88 83 GLY A N 1
ATOM 665 C CA . GLY A 1 83 ? -15.996 5.570 -12.149 1.00 46.88 83 GLY A CA 1
ATOM 666 C C . GLY A 1 83 ? -15.159 4.673 -11.229 1.00 46.88 83 GLY A C 1
ATOM 667 O O . GLY A 1 83 ? -15.612 4.413 -10.122 1.00 46.88 83 GLY A O 1
ATOM 668 N N . GLY A 1 84 ? -13.991 4.199 -11.691 1.00 55.12 84 GLY A N 1
ATOM 669 C CA . GLY A 1 84 ? -13.089 3.262 -11.006 1.00 55.12 84 GLY A CA 1
ATOM 670 C C . GLY A 1 84 ? -13.091 3.395 -9.486 1.00 55.12 84 GLY A C 1
ATOM 671 O O . GLY A 1 84 ? -12.429 4.262 -8.922 1.00 55.12 84 GLY A O 1
ATOM 672 N N . MET A 1 85 ? -13.862 2.536 -8.831 1.00 65.44 85 MET A N 1
ATOM 673 C CA . MET A 1 85 ? -13.867 2.446 -7.384 1.00 65.44 85 MET A CA 1
ATOM 674 C C . MET A 1 85 ? -12.656 1.618 -6.962 1.00 65.44 85 MET A C 1
ATOM 676 O O . MET A 1 85 ? -12.301 0.624 -7.597 1.00 65.44 85 MET A O 1
ATOM 680 N N . ALA A 1 86 ? -11.996 2.052 -5.901 1.00 77.94 86 ALA A N 1
ATOM 681 C CA . ALA A 1 86 ? -11.049 1.239 -5.166 1.00 77.94 86 ALA A CA 1
ATOM 682 C C . ALA A 1 86 ? -11.735 0.797 -3.880 1.00 77.94 86 ALA A C 1
ATOM 684 O O . ALA A 1 86 ? -12.069 1.641 -3.043 1.00 77.94 86 ALA A O 1
ATOM 685 N N . TYR A 1 87 ? -11.939 -0.508 -3.731 1.00 87.62 87 TYR A N 1
ATOM 686 C CA . TYR A 1 87 ? -12.416 -1.095 -2.487 1.00 87.62 87 TYR A CA 1
ATOM 687 C C . TYR A 1 87 ? -11.259 -1.781 -1.783 1.00 87.62 87 TYR A C 1
ATOM 689 O O . TYR A 1 87 ? -10.480 -2.499 -2.405 1.00 87.62 87 TYR A O 1
ATOM 697 N N . ALA A 1 88 ? -11.155 -1.582 -0.476 1.00 92.25 88 ALA A N 1
ATOM 698 C CA . ALA A 1 88 ? -10.194 -2.296 0.342 1.00 92.25 88 ALA A CA 1
ATOM 699 C C . ALA A 1 88 ? -10.745 -2.582 1.736 1.00 92.25 88 ALA A C 1
ATOM 701 O O . ALA A 1 88 ? -11.627 -1.886 2.239 1.00 92.25 88 ALA A O 1
ATOM 702 N N . TYR A 1 89 ? -10.185 -3.600 2.377 1.00 95.50 89 TYR A N 1
ATOM 703 C CA . TYR A 1 89 ? -10.280 -3.795 3.817 1.00 95.50 89 TYR A CA 1
ATOM 704 C C . TYR A 1 89 ? -8.884 -3.654 4.404 1.00 95.50 89 TYR A C 1
ATOM 706 O O . TYR A 1 89 ? -7.944 -4.264 3.899 1.00 95.50 89 TYR A O 1
ATOM 714 N N . GLY A 1 90 ? -8.753 -2.849 5.453 1.00 95.44 90 GLY A N 1
ATOM 715 C CA . GLY A 1 90 ? -7.487 -2.598 6.132 1.00 95.44 90 GLY A CA 1
ATOM 716 C C . GLY A 1 90 ? -7.564 -2.900 7.620 1.00 95.44 90 GLY A C 1
ATOM 717 O O . GLY A 1 90 ? -8.641 -2.841 8.222 1.00 95.44 90 GLY A O 1
ATOM 718 N N . ILE A 1 91 ? -6.413 -3.201 8.219 1.00 96.31 91 ILE A N 1
ATOM 719 C CA . ILE A 1 91 ? -6.274 -3.322 9.671 1.00 96.31 91 ILE A CA 1
ATOM 720 C C . ILE A 1 91 ? -5.300 -2.265 10.187 1.00 96.31 91 ILE A C 1
ATOM 722 O O . ILE A 1 91 ? -4.124 -2.235 9.829 1.00 96.31 91 ILE A O 1
ATOM 726 N N . CYS A 1 92 ? -5.810 -1.414 11.072 1.00 94.88 92 CYS A N 1
ATOM 727 C CA . CYS A 1 92 ? -5.012 -0.506 11.881 1.00 94.88 92 CYS A CA 1
ATOM 728 C C . CYS A 1 92 ? -4.653 -1.197 13.200 1.00 94.88 92 CYS A C 1
ATOM 730 O O . CYS A 1 9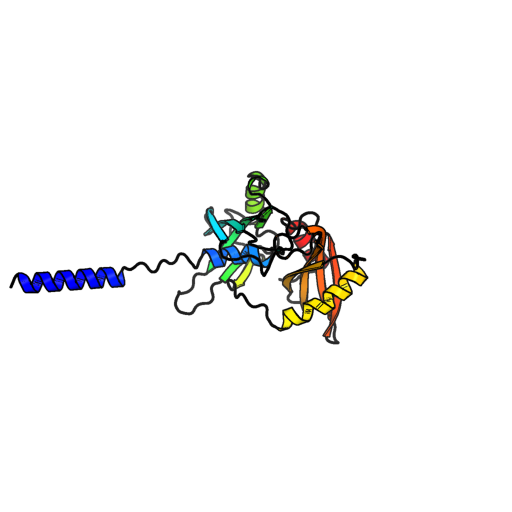2 ? -5.529 -1.741 13.877 1.00 94.88 92 CYS A O 1
ATOM 732 N N . GLN A 1 93 ? -3.367 -1.192 13.537 1.00 94.94 93 GLN A N 1
ATOM 733 C CA . GLN A 1 93 ? -2.818 -1.817 14.740 1.00 94.94 93 GLN A CA 1
ATOM 734 C C . GLN A 1 93 ? -2.967 -0.896 15.947 1.00 94.94 93 GLN A C 1
ATOM 736 O O . GLN A 1 93 ? -3.373 -1.353 17.010 1.00 94.94 93 GLN A O 1
ATOM 741 N N . ASP A 1 94 ? -2.686 0.396 15.759 1.00 90.44 94 ASP A N 1
ATOM 742 C CA . ASP A 1 94 ? -2.897 1.423 16.774 1.00 90.44 94 ASP A CA 1
ATOM 743 C C . ASP A 1 94 ? -3.208 2.778 16.126 1.00 90.44 94 ASP A C 1
ATOM 745 O O . ASP A 1 94 ? -2.651 3.139 15.085 1.00 90.44 94 ASP A O 1
ATOM 749 N N . LEU A 1 95 ? -4.116 3.522 16.751 1.00 85.88 95 LEU A N 1
ATOM 750 C CA . LEU A 1 95 ? -4.552 4.848 16.334 1.00 85.88 95 LEU A CA 1
ATOM 751 C C . LEU A 1 95 ? -4.206 5.837 17.453 1.00 85.88 95 LEU A C 1
ATOM 753 O O . LEU A 1 95 ? -4.972 6.012 18.404 1.00 85.88 95 LEU A O 1
ATOM 757 N N . HIS A 1 96 ? -3.065 6.516 17.324 1.00 77.06 96 HIS A N 1
ATOM 758 C CA . HIS A 1 96 ? -2.622 7.508 18.300 1.00 77.06 96 HIS A CA 1
ATOM 759 C C . HIS A 1 96 ? -3.323 8.853 18.065 1.00 77.06 96 HIS A C 1
ATOM 761 O O . HIS A 1 96 ? -2.940 9.660 17.213 1.00 77.06 96 HIS A O 1
ATOM 767 N N . GLU A 1 97 ? -4.368 9.108 18.852 1.00 66.38 97 GLU A N 1
ATOM 768 C CA . GLU A 1 97 ? -5.090 10.383 18.887 1.00 66.38 97 GLU A CA 1
ATOM 769 C C . GLU A 1 97 ? -4.528 11.311 19.982 1.00 66.38 97 GLU A C 1
ATOM 771 O O . GLU A 1 97 ? -5.197 11.579 20.982 1.00 66.38 97 GLU A O 1
ATOM 776 N N . GLU A 1 98 ? -3.301 11.828 19.842 1.00 53.84 98 GLU A N 1
ATOM 777 C CA . GLU A 1 98 ? -2.855 12.889 20.757 1.00 53.84 98 GLU A CA 1
ATOM 778 C C . GLU A 1 98 ? -3.488 14.254 20.418 1.00 53.84 98 GLU A C 1
ATOM 780 O O . GLU A 1 98 ? -3.610 14.666 19.266 1.00 53.84 98 GLU A O 1
ATOM 785 N N . ASN A 1 99 ? -3.936 14.925 21.486 1.00 43.88 99 ASN A N 1
ATOM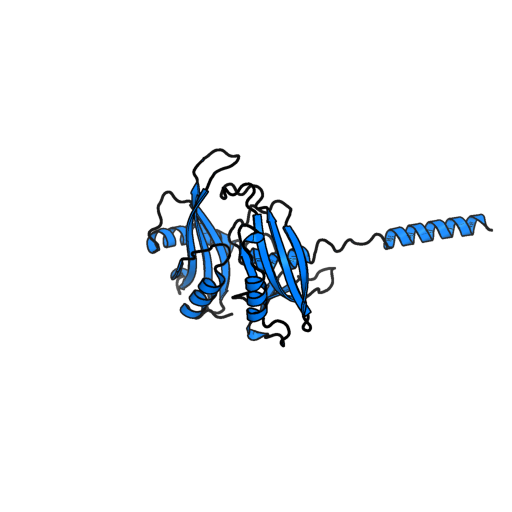 786 C CA . ASN A 1 99 ? -4.726 16.157 21.571 1.00 43.88 99 ASN A CA 1
ATOM 787 C C . ASN A 1 99 ? -4.821 17.047 20.309 1.00 43.88 99 ASN A C 1
ATOM 789 O O . ASN A 1 99 ? -3.877 17.725 19.898 1.00 43.88 99 ASN A O 1
ATOM 793 N N . LEU A 1 100 ? -6.073 17.151 19.844 1.00 48.72 100 LEU A N 1
ATOM 794 C CA . LEU A 1 100 ? -6.695 17.913 18.744 1.00 48.72 100 LEU A CA 1
ATOM 795 C C . LEU A 1 100 ? -6.296 19.390 18.537 1.00 48.72 100 LEU A C 1
ATOM 797 O O . LEU A 1 100 ? -6.879 20.047 17.678 1.00 48.72 100 LEU A O 1
ATOM 801 N N . LEU A 1 101 ? -5.366 19.944 19.312 1.00 41.44 101 LEU A N 1
ATOM 802 C CA . LEU A 1 101 ? -4.986 21.350 19.204 1.00 41.44 101 LEU A CA 1
ATOM 803 C C . LEU A 1 101 ? -3.725 21.570 18.362 1.00 41.44 101 LEU A C 1
ATOM 805 O O . LEU A 1 101 ? -3.694 22.567 17.652 1.00 41.44 101 LEU A O 1
ATOM 809 N N . PHE A 1 102 ? -2.734 20.664 18.384 1.00 45.41 102 PHE A N 1
ATOM 810 C CA . PHE A 1 102 ? -1.465 20.836 17.642 1.00 45.41 102 PHE A CA 1
ATOM 811 C C . PHE A 1 102 ? -0.713 19.521 17.319 1.00 45.41 102 PHE A C 1
ATOM 813 O O . PHE A 1 102 ? 0.422 19.579 16.851 1.00 45.41 102 PHE A O 1
ATOM 820 N N . GLY A 1 103 ? -1.290 18.346 17.602 1.00 51.19 103 GLY A N 1
ATOM 821 C CA . GLY A 1 103 ? -0.608 17.056 17.454 1.00 51.19 103 GLY A CA 1
ATOM 822 C C . GLY A 1 103 ? -0.692 16.481 16.041 1.00 51.19 103 GLY A C 1
ATOM 823 O O . GLY A 1 103 ? -1.777 16.402 15.461 1.00 51.19 103 GLY A O 1
ATOM 824 N N . LYS A 1 104 ? 0.455 16.047 15.513 1.00 55.84 104 LYS A N 1
ATOM 825 C CA . LYS A 1 104 ? 0.530 15.115 14.384 1.00 55.84 104 LYS A CA 1
ATOM 826 C C . LYS A 1 104 ? -0.168 13.825 14.799 1.00 55.84 104 LYS A C 1
ATOM 828 O O . LYS A 1 104 ? 0.025 13.358 15.921 1.00 55.84 104 LYS A O 1
ATOM 833 N N . LYS A 1 105 ? -1.026 13.282 13.943 1.00 69.94 105 LYS A N 1
ATOM 834 C CA . LYS A 1 105 ? -1.703 12.016 14.236 1.00 69.94 105 LYS A CA 1
ATOM 835 C C . LYS A 1 105 ? -0.915 10.895 13.623 1.00 69.94 105 LYS A C 1
ATOM 837 O O . LYS A 1 105 ? -0.490 11.026 12.483 1.00 69.94 105 LYS A O 1
ATOM 842 N N . HIS A 1 106 ? -0.768 9.811 14.359 1.00 80.38 106 HIS A N 1
ATOM 843 C CA . HIS A 1 106 ? -0.009 8.665 13.903 1.00 80.38 106 HIS A CA 1
ATOM 844 C C . HIS A 1 106 ? -0.932 7.454 13.809 1.00 80.38 106 HIS A C 1
ATOM 846 O O . HIS A 1 106 ? -1.825 7.266 14.643 1.00 80.38 106 HIS A O 1
ATOM 852 N N . VAL A 1 107 ? -0.749 6.665 12.755 1.00 87.44 107 VAL A N 1
ATOM 853 C CA . VAL A 1 107 ? -1.370 5.348 12.614 1.00 87.44 107 VAL A CA 1
ATOM 854 C C . VAL A 1 107 ? -0.294 4.300 12.481 1.00 87.44 107 VAL A C 1
ATOM 856 O O . VAL A 1 107 ? 0.699 4.510 11.782 1.00 87.44 107 VAL A O 1
ATOM 859 N N . SER A 1 108 ? -0.534 3.165 13.120 1.00 91.06 108 SER A N 1
ATOM 860 C CA . SER A 1 108 ? 0.370 2.030 13.084 1.00 91.06 108 SER A CA 1
ATOM 861 C C . SER A 1 108 ? -0.267 0.855 12.352 1.00 91.06 108 SER A C 1
ATOM 863 O O . SER A 1 108 ? -1.446 0.560 12.549 1.00 91.06 108 SER A O 1
ATOM 865 N N . TYR A 1 109 ? 0.495 0.170 11.502 1.00 92.94 109 TYR A N 1
ATOM 866 C CA . TYR A 1 109 ? 0.046 -1.002 10.735 1.00 92.94 109 TYR A CA 1
ATOM 867 C C . TYR A 1 109 ? 1.173 -2.027 10.565 1.00 92.94 109 TYR A C 1
ATOM 869 O O . TYR A 1 109 ? 2.331 -1.717 10.825 1.00 92.94 109 TYR A O 1
ATOM 877 N N . TYR A 1 110 ? 0.851 -3.253 10.140 1.00 93.44 110 TYR A N 1
ATOM 878 C CA . TYR A 1 110 ? 1.868 -4.235 9.739 1.00 93.44 110 TYR A CA 1
ATOM 879 C C . TYR A 1 110 ? 2.199 -4.070 8.261 1.00 93.44 110 TYR A C 1
ATOM 881 O O . TYR A 1 110 ? 1.327 -4.229 7.412 1.00 93.44 110 TYR A O 1
ATOM 889 N N . ASP A 1 111 ? 3.460 -3.772 7.962 1.00 86.38 111 ASP A N 1
ATOM 890 C CA . ASP A 1 111 ? 3.896 -3.257 6.659 1.00 86.38 111 ASP A CA 1
ATOM 891 C C . ASP A 1 111 ? 3.505 -4.131 5.456 1.00 86.38 111 ASP A C 1
ATOM 893 O O . ASP A 1 111 ? 3.006 -3.649 4.445 1.00 86.38 111 ASP A O 1
ATOM 897 N N . ASN A 1 112 ? 3.692 -5.447 5.574 1.00 86.69 112 ASN A N 1
ATOM 898 C CA . ASN A 1 112 ? 3.532 -6.353 4.436 1.00 86.69 112 ASN A CA 1
ATOM 899 C C . ASN A 1 112 ? 2.072 -6.700 4.126 1.00 86.69 112 ASN A C 1
ATOM 901 O O . ASN A 1 112 ? 1.732 -6.894 2.969 1.00 86.69 112 ASN A O 1
ATOM 905 N N . PHE A 1 113 ? 1.209 -6.786 5.141 1.00 90.31 113 PHE A N 1
ATOM 906 C CA . PHE A 1 113 ? -0.150 -7.324 5.003 1.00 90.31 113 PHE A CA 1
ATOM 907 C C . PHE A 1 113 ? -1.179 -6.442 5.716 1.00 90.31 113 PHE A C 1
ATOM 909 O O . PHE A 1 113 ? -2.020 -6.936 6.459 1.00 90.31 113 PHE A O 1
ATOM 916 N N . SER A 1 114 ? -1.107 -5.124 5.533 1.00 91.19 114 SER A N 1
ATOM 917 C CA . SER A 1 114 ? -2.010 -4.169 6.195 1.00 91.19 114 SER A CA 1
ATOM 918 C C . SER A 1 114 ? -3.392 -4.058 5.558 1.00 91.19 114 SER A C 1
ATOM 920 O O . SER A 1 114 ? -4.310 -3.532 6.194 1.00 91.19 114 SER A O 1
ATOM 922 N N . TYR A 1 115 ? -3.559 -4.542 4.326 1.00 93.94 115 TYR A N 1
ATOM 923 C CA . TYR A 1 115 ? -4.815 -4.459 3.594 1.00 93.94 115 TYR A CA 1
ATOM 924 C C . TYR A 1 115 ? -4.969 -5.560 2.542 1.00 93.94 115 TYR A C 1
ATOM 926 O O . TYR A 1 115 ? -3.999 -6.222 2.180 1.00 93.94 115 TYR A O 1
ATOM 934 N N . ILE A 1 116 ? -6.197 -5.703 2.051 1.00 93.94 116 ILE A N 1
ATOM 935 C CA . ILE A 1 116 ? -6.565 -6.401 0.813 1.00 93.94 116 ILE A CA 1
ATOM 936 C C . ILE A 1 116 ? -7.424 -5.455 -0.025 1.00 93.94 116 ILE A C 1
ATOM 938 O O . ILE A 1 116 ? -8.240 -4.722 0.542 1.00 93.94 116 ILE A O 1
ATOM 942 N N . GLY A 1 117 ? -7.240 -5.445 -1.342 1.00 90.81 117 GLY A N 1
ATOM 943 C CA . GLY A 1 117 ? -7.924 -4.520 -2.248 1.00 90.81 117 GLY A CA 1
ATOM 944 C C . GLY A 1 117 ? -8.526 -5.207 -3.468 1.00 90.81 117 GLY A C 1
ATOM 945 O O . GLY A 1 117 ? -8.105 -6.299 -3.832 1.00 90.81 117 GLY A O 1
ATOM 946 N N . ALA A 1 118 ? -9.501 -4.556 -4.100 1.00 88.19 118 ALA A N 1
ATOM 947 C CA . ALA A 1 118 ? -10.073 -4.956 -5.383 1.00 88.19 118 ALA A CA 1
ATOM 948 C C . ALA A 1 118 ? -10.760 -3.772 -6.089 1.00 88.19 118 ALA A C 1
ATOM 950 O O . ALA A 1 118 ? -11.014 -2.719 -5.492 1.00 88.19 118 ALA A O 1
ATOM 951 N N . ALA A 1 119 ? -11.104 -3.967 -7.363 1.00 80.62 119 ALA A N 1
ATOM 952 C CA . ALA A 1 119 ? -11.905 -3.013 -8.130 1.00 80.62 119 ALA A CA 1
ATOM 953 C C . ALA A 1 119 ? -13.368 -2.961 -7.658 1.00 80.62 119 ALA A C 1
ATOM 955 O O . ALA A 1 119 ? -13.993 -1.902 -7.693 1.00 80.62 119 ALA A O 1
ATOM 956 N N . LEU A 1 120 ? -13.922 -4.097 -7.222 1.00 83.88 120 LEU A N 1
ATOM 957 C CA . LEU A 1 120 ? -15.294 -4.216 -6.734 1.00 83.88 120 LEU A CA 1
ATOM 958 C C . LEU A 1 120 ? -15.310 -4.847 -5.346 1.00 83.88 120 LEU A C 1
ATOM 960 O O . LEU A 1 120 ? -14.498 -5.711 -5.017 1.00 83.88 120 LEU A O 1
ATOM 964 N N . ARG A 1 121 ? -16.279 -4.443 -4.524 1.00 87.88 121 ARG A N 1
ATOM 965 C CA . ARG A 1 121 ? -16.445 -4.989 -3.174 1.00 87.88 121 ARG A CA 1
ATOM 966 C C . ARG A 1 121 ? -16.718 -6.493 -3.200 1.00 87.88 121 ARG A C 1
ATOM 968 O O . ARG A 1 121 ? -16.258 -7.208 -2.315 1.00 87.88 121 ARG A O 1
ATOM 975 N N . GLU A 1 122 ? -17.481 -6.960 -4.183 1.00 89.81 122 GLU A N 1
ATOM 976 C CA . GLU A 1 122 ? -17.897 -8.358 -4.319 1.00 89.81 122 GLU A CA 1
ATOM 977 C C . GLU A 1 122 ? -16.726 -9.306 -4.610 1.00 89.81 122 GLU A C 1
ATOM 979 O O . GLU A 1 122 ? -16.840 -10.502 -4.336 1.00 89.81 122 GLU A O 1
ATOM 984 N N . ASP A 1 123 ? -15.604 -8.776 -5.103 1.00 90.44 123 ASP A N 1
ATOM 985 C CA . ASP A 1 123 ? -14.385 -9.544 -5.361 1.00 90.44 123 ASP A CA 1
ATOM 986 C C . ASP A 1 123 ? -13.601 -9.835 -4.067 1.00 90.44 123 ASP A C 1
ATOM 988 O O . ASP A 1 123 ? -12.741 -10.716 -4.040 1.00 90.44 123 ASP A O 1
ATOM 992 N N . ILE A 1 124 ? -13.927 -9.152 -2.960 1.00 93.88 124 ILE A N 1
ATOM 993 C CA . ILE A 1 124 ? -13.332 -9.400 -1.645 1.00 93.88 124 ILE A CA 1
ATOM 994 C C . ILE A 1 124 ? -14.224 -10.361 -0.857 1.00 93.88 124 ILE A C 1
ATOM 996 O O . ILE A 1 124 ? -15.233 -9.981 -0.256 1.00 93.88 124 ILE A O 1
ATOM 1000 N N . SER A 1 125 ? -13.836 -11.635 -0.836 1.00 96.38 125 SER A N 1
ATOM 1001 C CA . SER A 1 125 ? -14.592 -12.661 -0.116 1.00 96.38 125 SER A CA 1
ATOM 1002 C C . SER A 1 125 ? -14.409 -12.570 1.412 1.00 96.38 125 SER A C 1
ATOM 1004 O O . SER A 1 125 ? -13.374 -12.096 1.892 1.00 96.38 125 SER A O 1
ATOM 1006 N N . PRO A 1 126 ? -15.365 -13.083 2.213 1.00 97.19 126 PRO A N 1
ATOM 1007 C CA . PRO A 1 126 ? -15.206 -13.173 3.666 1.00 97.19 126 PRO A CA 1
ATOM 1008 C C . PRO A 1 126 ? -13.94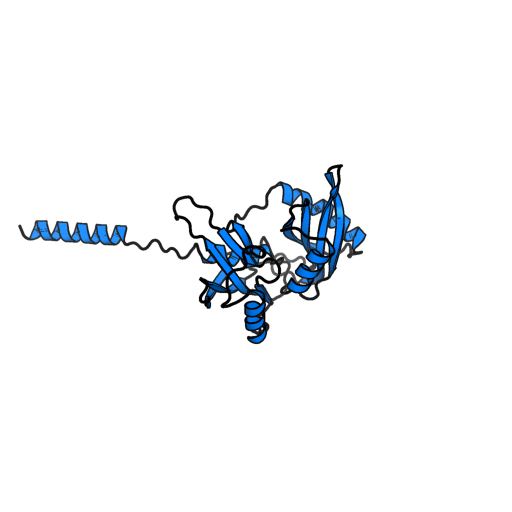6 -13.937 4.099 1.00 97.19 126 PRO A C 1
ATOM 1010 O O . PRO A 1 126 ? -13.299 -13.540 5.064 1.00 97.19 126 PRO A O 1
ATOM 1013 N N . ASP A 1 127 ? -13.558 -14.981 3.361 1.00 97.94 127 ASP A N 1
ATOM 1014 C CA . ASP A 1 127 ? -12.361 -15.773 3.663 1.00 97.94 127 ASP A CA 1
ATOM 1015 C C . ASP A 1 127 ? -11.077 -14.941 3.513 1.00 97.94 127 ASP A C 1
ATOM 1017 O O . ASP A 1 127 ? -10.143 -15.104 4.297 1.00 97.94 127 ASP A O 1
ATOM 1021 N N . MET A 1 128 ? -11.035 -13.996 2.564 1.00 96.50 128 MET A N 1
ATOM 1022 C CA . MET A 1 128 ? -9.907 -13.065 2.428 1.00 96.50 128 MET A CA 1
ATOM 1023 C C . MET A 1 128 ? -9.818 -12.108 3.622 1.00 96.50 128 MET A C 1
ATOM 1025 O O . MET A 1 128 ? -8.721 -11.822 4.096 1.00 96.50 128 MET A O 1
ATOM 1029 N N . ILE A 1 129 ? -10.958 -11.646 4.146 1.00 97.56 129 ILE A N 1
ATOM 1030 C CA . ILE A 1 129 ? -11.002 -10.787 5.342 1.00 97.56 129 ILE A CA 1
ATOM 1031 C C . ILE A 1 129 ? -10.521 -11.565 6.575 1.00 97.56 129 ILE A C 1
ATOM 1033 O O . ILE A 1 129 ? -9.735 -11.047 7.370 1.00 97.56 129 ILE A O 1
ATOM 1037 N N . GLU A 1 130 ? -10.936 -12.823 6.729 1.00 98.00 130 GLU A N 1
ATOM 1038 C CA . GLU A 1 130 ? -10.448 -13.680 7.815 1.00 98.00 130 GLU A CA 1
ATOM 1039 C C . GLU A 1 130 ? -8.948 -13.978 7.674 1.00 98.00 130 GLU A C 1
ATOM 1041 O O . GLU A 1 130 ? -8.208 -13.955 8.660 1.00 98.00 130 GLU A O 1
ATOM 1046 N N . GLN A 1 131 ? -8.456 -14.158 6.450 1.00 97.06 131 GLN A N 1
ATOM 1047 C CA . GLN A 1 131 ? -7.028 -14.307 6.198 1.00 97.06 131 GLN A CA 1
ATOM 1048 C C . GLN A 1 131 ? -6.238 -13.028 6.540 1.00 97.06 131 GLN A C 1
ATOM 1050 O O . GLN A 1 131 ? -5.173 -13.117 7.160 1.00 97.06 131 GLN A O 1
ATOM 1055 N N . LEU A 1 132 ? -6.777 -11.845 6.223 1.00 97.12 132 LEU A N 1
ATOM 1056 C CA . LEU A 1 132 ? -6.194 -10.558 6.615 1.00 97.12 132 LEU A CA 1
ATOM 1057 C C . LEU A 1 132 ? -6.083 -10.440 8.143 1.00 97.12 132 LEU A C 1
ATOM 1059 O O . LEU A 1 132 ? -5.032 -10.049 8.658 1.00 97.12 132 LEU A O 1
ATOM 1063 N N . LYS A 1 133 ? -7.124 -10.840 8.884 1.00 98.00 133 LYS A N 1
ATOM 1064 C CA . LYS A 1 133 ? -7.093 -10.906 10.356 1.00 98.00 133 LYS A CA 1
ATOM 1065 C C . LYS A 1 133 ? -5.984 -11.830 10.862 1.00 98.00 133 LYS A C 1
ATOM 1067 O O . LYS A 1 133 ? -5.255 -11.467 11.787 1.00 98.00 133 LYS A O 1
ATOM 1072 N N . VAL A 1 134 ? -5.810 -12.999 10.243 1.00 97.25 134 VAL A N 1
ATOM 1073 C CA . VAL A 1 134 ? -4.742 -13.943 10.610 1.00 97.25 134 VAL A CA 1
ATOM 1074 C C . VAL A 1 134 ? -3.353 -13.328 10.412 1.00 97.25 134 VAL A C 1
ATOM 1076 O O . VAL A 1 134 ? -2.522 -13.442 11.316 1.00 97.25 134 VAL A O 1
ATOM 1079 N N . TRP A 1 135 ? -3.098 -12.647 9.289 1.00 95.88 135 TRP A N 1
ATOM 1080 C CA . TRP A 1 135 ? -1.812 -11.970 9.044 1.00 95.88 135 TRP A CA 1
ATOM 1081 C C . TRP A 1 135 ? -1.530 -10.820 10.013 1.00 95.88 135 TRP A C 1
ATOM 1083 O O . TRP A 1 135 ? -0.371 -10.536 10.311 1.00 95.88 135 TRP A O 1
ATOM 1093 N N . ASN A 1 136 ? -2.583 -10.197 10.540 1.00 97.25 136 ASN A N 1
ATOM 1094 C CA . ASN A 1 136 ? -2.501 -9.071 11.467 1.00 97.25 136 ASN A CA 1
ATOM 1095 C C . ASN A 1 136 ? -2.579 -9.473 12.942 1.00 97.25 136 ASN A C 1
ATOM 1097 O O . ASN A 1 136 ? -2.779 -8.610 13.795 1.00 97.25 136 ASN A O 1
ATOM 1101 N N . ASP A 1 137 ? -2.405 -10.762 13.248 1.00 97.12 137 ASP A N 1
ATOM 1102 C CA . ASP A 1 137 ? -2.403 -11.280 14.616 1.00 97.12 137 ASP A CA 1
ATOM 1103 C C . ASP A 1 137 ? -3.687 -10.919 15.400 1.00 97.12 137 ASP A C 1
ATOM 1105 O O . ASP A 1 137 ? -3.640 -10.656 16.601 1.00 97.12 137 ASP A O 1
ATOM 1109 N N . TRP A 1 138 ? -4.848 -10.938 14.729 1.00 97.75 138 TRP A N 1
ATOM 1110 C CA . TRP A 1 138 ? -6.154 -10.613 15.324 1.00 97.75 138 TRP A CA 1
ATOM 1111 C C . TRP A 1 138 ? -6.419 -11.396 16.616 1.00 97.75 138 TRP A C 1
ATOM 1113 O O . TRP A 1 138 ? -6.224 -12.617 16.660 1.00 97.75 138 TRP A O 1
ATOM 1123 N N . ASN A 1 139 ? -6.869 -10.702 17.667 1.00 97.56 139 ASN A N 1
ATOM 1124 C CA . ASN A 1 139 ? -7.065 -11.254 19.016 1.00 97.56 139 ASN A CA 1
ATOM 1125 C C . ASN A 1 139 ? -5.806 -11.894 19.643 1.00 97.56 139 ASN A C 1
ATOM 1127 O O . ASN A 1 139 ? -5.904 -12.761 20.516 1.00 97.56 139 ASN A O 1
ATOM 1131 N N . LYS A 1 140 ? -4.609 -11.464 19.233 1.00 97.00 140 LYS A N 1
ATOM 1132 C CA . LYS A 1 140 ? -3.333 -11.789 19.893 1.00 97.00 140 LYS A CA 1
ATOM 1133 C C . LYS A 1 140 ? -2.613 -10.507 20.327 1.00 97.00 140 LYS A C 1
ATOM 1135 O O . LYS A 1 140 ? -2.909 -9.447 19.781 1.00 97.00 140 LYS A O 1
ATOM 1140 N N . PRO A 1 141 ? -1.634 -10.568 21.248 1.00 96.69 141 PRO A N 1
ATOM 1141 C CA . PRO A 1 141 ? -0.822 -9.403 21.603 1.00 96.69 141 PRO A CA 1
ATOM 1142 C C . PRO A 1 141 ? -0.237 -8.678 20.384 1.00 96.69 141 PRO A C 1
ATOM 1144 O O . PRO A 1 141 ? 0.121 -9.325 19.398 1.00 96.69 141 PRO A O 1
ATOM 1147 N N . LEU A 1 142 ? -0.152 -7.345 20.451 1.00 94.19 142 LEU A N 1
ATOM 1148 C CA . LEU A 1 142 ? 0.507 -6.535 19.424 1.00 94.19 142 LEU A CA 1
ATOM 1149 C C . LEU A 1 142 ? 1.986 -6.923 19.321 1.00 94.19 142 LEU A C 1
ATOM 1151 O O . LEU A 1 142 ? 2.668 -7.089 20.332 1.00 94.19 142 LEU A O 1
ATOM 1155 N N . ASN A 1 143 ? 2.473 -7.068 18.091 1.00 94.38 143 ASN A N 1
ATOM 1156 C CA . ASN A 1 143 ? 3.884 -7.253 17.795 1.00 94.38 143 ASN A CA 1
ATOM 1157 C C . ASN A 1 143 ? 4.493 -5.931 17.309 1.00 94.38 143 ASN A C 1
ATOM 1159 O O . ASN A 1 143 ? 4.357 -5.586 16.136 1.00 94.38 143 ASN A O 1
ATOM 1163 N N . GLU A 1 144 ? 5.167 -5.221 18.214 1.00 90.50 144 GLU A N 1
ATOM 1164 C CA . GLU A 1 144 ? 5.792 -3.918 17.948 1.00 90.50 144 GLU A CA 1
ATOM 1165 C C . GLU A 1 144 ? 6.882 -3.984 16.864 1.00 90.50 144 GLU A C 1
ATOM 1167 O O . GLU A 1 144 ? 7.044 -3.032 16.110 1.00 90.50 144 GLU A O 1
ATOM 1172 N N . GLU A 1 145 ? 7.579 -5.115 16.704 1.00 89.44 145 GLU A N 1
ATOM 1173 C CA . GLU A 1 145 ? 8.644 -5.268 15.695 1.00 89.44 145 GLU A CA 1
ATOM 1174 C C . GLU A 1 145 ? 8.107 -5.271 14.255 1.00 89.44 145 GLU A C 1
ATOM 1176 O O . GLU A 1 145 ? 8.846 -4.985 13.316 1.00 89.44 145 GLU A O 1
ATOM 1181 N N . LYS A 1 146 ? 6.821 -5.597 14.068 1.00 89.62 146 LYS A N 1
ATOM 1182 C CA . LYS A 1 146 ? 6.144 -5.565 12.761 1.00 89.62 146 LYS A CA 1
ATOM 1183 C C . LYS A 1 146 ? 5.476 -4.220 12.471 1.00 89.62 146 LYS A C 1
ATOM 1185 O O . LYS A 1 146 ? 4.992 -4.021 11.355 1.00 89.62 146 LYS A O 1
ATOM 1190 N N . MET A 1 147 ? 5.349 -3.356 13.480 1.00 90.38 147 MET A N 1
ATOM 1191 C CA . MET A 1 147 ? 4.562 -2.132 13.382 1.00 90.38 147 MET A CA 1
ATOM 1192 C C . MET A 1 147 ? 5.349 -1.033 12.686 1.00 90.38 147 MET A C 1
ATOM 1194 O O . MET A 1 147 ? 6.473 -0.709 13.056 1.00 90.38 147 MET A O 1
ATOM 1198 N N . VAL A 1 148 ? 4.697 -0.418 11.708 1.00 88.19 148 VAL A N 1
ATOM 1199 C CA . VAL A 1 148 ? 5.144 0.812 11.066 1.00 88.19 148 VAL A CA 1
ATOM 1200 C C . VAL A 1 148 ? 4.233 1.918 11.506 1.00 88.19 148 VAL A C 1
ATOM 1202 O O . VAL A 1 148 ? 3.028 1.839 11.280 1.00 88.19 148 VAL A O 1
ATOM 1205 N N . GLU A 1 149 ? 4.821 2.956 12.078 1.00 87.88 149 GLU A N 1
ATOM 1206 C CA . GLU A 1 149 ? 4.117 4.184 12.388 1.00 87.88 149 GLU A CA 1
ATOM 1207 C C . GLU A 1 149 ? 4.250 5.159 11.217 1.00 87.88 149 GLU A C 1
ATOM 1209 O O . GLU A 1 149 ? 5.345 5.400 10.700 1.00 87.88 149 GLU A O 1
ATOM 1214 N N . 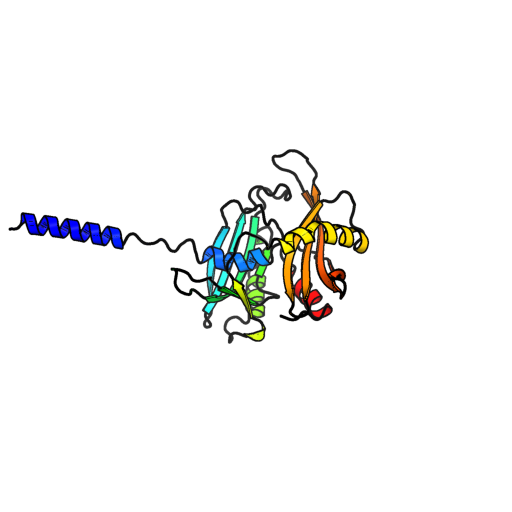ILE A 1 150 ? 3.129 5.727 10.787 1.00 79.88 150 ILE A N 1
ATOM 1215 C CA . ILE A 1 150 ? 3.116 6.815 9.814 1.00 79.88 150 ILE A CA 1
ATOM 1216 C C . ILE A 1 150 ? 2.311 7.982 10.355 1.00 79.88 150 ILE A C 1
ATOM 1218 O O . ILE A 1 150 ? 1.263 7.807 10.977 1.00 79.88 150 ILE A O 1
ATOM 1222 N N . GLU A 1 151 ? 2.797 9.183 10.069 1.00 77.62 151 GLU A N 1
ATOM 1223 C CA . GLU A 1 151 ? 2.010 10.391 10.244 1.00 77.62 151 GLU A CA 1
ATOM 1224 C C . GLU A 1 151 ? 0.839 10.369 9.253 1.00 77.62 151 GLU A C 1
ATOM 1226 O O . GLU A 1 151 ? 1.002 10.067 8.068 1.00 77.62 151 GLU A O 1
ATOM 1231 N N . ALA A 1 152 ? -0.357 10.651 9.759 1.00 66.50 152 ALA A N 1
ATOM 1232 C CA . ALA A 1 152 ? -1.559 10.753 8.962 1.00 66.50 152 ALA A CA 1
ATOM 1233 C C . ALA A 1 152 ? -1.406 11.863 7.918 1.00 66.50 152 ALA A C 1
ATOM 1235 O O . ALA A 1 152 ? -0.929 12.956 8.210 1.00 66.50 152 ALA A O 1
ATOM 1236 N N . PHE A 1 153 ? -1.827 11.527 6.706 1.00 63.53 153 PHE A N 1
ATOM 1237 C CA . PHE A 1 153 ? -1.532 12.174 5.431 1.00 63.53 153 PHE A CA 1
ATOM 1238 C C . PHE A 1 153 ? -1.293 13.707 5.427 1.00 63.53 153 PHE A C 1
ATOM 1240 O O . PHE A 1 153 ? -2.202 14.486 5.722 1.00 63.53 153 PHE A O 1
ATOM 1247 N N . ASP A 1 154 ? -0.111 14.124 4.943 1.00 51.72 154 ASP A N 1
ATOM 1248 C CA . ASP A 1 154 ? 0.135 15.429 4.299 1.00 51.72 154 ASP A CA 1
ATOM 1249 C C . ASP A 1 154 ? 0.166 15.208 2.773 1.00 51.72 154 ASP A C 1
ATOM 1251 O O . ASP A 1 154 ? 0.845 14.312 2.274 1.00 51.72 154 ASP A O 1
ATOM 1255 N N . TRP A 1 155 ? -0.600 16.006 2.024 1.00 54.03 155 TRP A N 1
ATOM 1256 C CA . TRP A 1 155 ? -0.844 15.840 0.583 1.00 54.03 155 TRP A CA 1
ATOM 1257 C C . TRP A 1 155 ? 0.367 16.160 -0.304 1.00 54.03 155 TRP A C 1
ATOM 1259 O O . TRP A 1 155 ? 0.303 15.988 -1.523 1.00 54.03 155 TRP A O 1
ATOM 1269 N N . ASN A 1 156 ? 1.472 16.611 0.282 1.00 49.47 156 ASN A N 1
ATOM 1270 C CA . ASN A 1 156 ? 2.666 17.012 -0.446 1.00 49.47 156 ASN A CA 1
ATOM 1271 C C . ASN A 1 156 ? 3.754 15.944 -0.315 1.00 49.47 156 ASN A C 1
ATOM 1273 O O . ASN A 1 156 ? 4.279 15.715 0.771 1.00 49.47 156 ASN A O 1
ATOM 1277 N N . LEU A 1 157 ? 4.127 15.315 -1.436 1.00 53.84 157 LEU A N 1
ATOM 1278 C CA . LEU A 1 157 ? 5.390 14.577 -1.496 1.00 53.84 157 LEU A CA 1
ATOM 1279 C C . LEU A 1 157 ? 6.533 15.565 -1.209 1.00 53.84 157 LEU A C 1
ATOM 1281 O O . LEU A 1 157 ? 6.485 16.690 -1.728 1.00 53.84 157 LEU A O 1
ATOM 1285 N N . PRO A 1 158 ? 7.553 15.178 -0.426 1.00 56.72 158 PRO A N 1
ATOM 1286 C CA . PRO A 1 158 ? 8.779 15.955 -0.324 1.00 56.72 158 PRO A CA 1
ATOM 1287 C C . PRO A 1 158 ? 9.308 16.269 -1.728 1.00 56.72 158 PRO A C 1
ATOM 1289 O O . PRO A 1 158 ? 9.267 15.417 -2.613 1.00 56.72 158 PRO A O 1
ATOM 1292 N N . GLU A 1 159 ? 9.792 17.490 -1.952 1.00 57.56 159 GLU A N 1
ATOM 1293 C CA . GLU A 1 159 ? 10.296 17.941 -3.260 1.00 57.56 159 GLU A CA 1
ATOM 1294 C C . GLU A 1 159 ? 11.382 17.003 -3.814 1.00 57.56 159 GLU A C 1
ATOM 1296 O O . GLU A 1 159 ? 11.393 16.705 -5.008 1.00 57.56 159 GLU A O 1
ATOM 1301 N N . GLU A 1 160 ? 12.196 16.432 -2.920 1.00 62.12 160 GLU A N 1
ATOM 1302 C CA . GLU A 1 160 ? 13.181 15.404 -3.249 1.00 62.12 160 GLU A CA 1
ATOM 1303 C C . GLU A 1 160 ? 12.560 14.165 -3.903 1.00 62.12 160 GLU A C 1
ATOM 1305 O O . GLU A 1 160 ? 13.188 13.624 -4.794 1.00 62.12 160 GLU A O 1
ATOM 1310 N N . GLU A 1 161 ? 11.344 13.727 -3.561 1.00 61.25 161 GLU A N 1
ATOM 1311 C CA . GLU A 1 161 ? 10.707 12.565 -4.209 1.00 61.25 161 GLU A CA 1
ATOM 1312 C C . GLU A 1 161 ? 10.162 12.885 -5.613 1.00 61.25 161 GLU A C 1
ATOM 1314 O O . GLU A 1 161 ? 9.951 11.973 -6.411 1.00 61.25 161 GLU A O 1
ATOM 1319 N N . ARG A 1 162 ? 9.950 14.166 -5.957 1.00 60.69 162 ARG A N 1
ATOM 1320 C CA . ARG A 1 162 ? 9.451 14.566 -7.289 1.00 60.69 162 ARG A CA 1
ATOM 1321 C C . ARG A 1 162 ? 10.543 14.564 -8.351 1.00 60.69 162 ARG A C 1
ATOM 1323 O O . ARG A 1 162 ? 10.284 14.150 -9.476 1.00 60.69 162 ARG A O 1
ATOM 1330 N N . GLU A 1 163 ? 11.764 14.975 -8.005 1.00 63.44 163 GLU A N 1
ATOM 1331 C CA . GLU A 1 163 ? 12.912 14.909 -8.927 1.00 63.44 163 GLU A CA 1
ATOM 1332 C C . GLU A 1 163 ? 13.281 13.459 -9.305 1.00 63.44 163 GLU A C 1
ATOM 1334 O O . GLU A 1 163 ? 13.966 13.223 -10.300 1.00 63.44 163 GLU A O 1
ATOM 1339 N N . TRP A 1 164 ? 12.783 12.468 -8.557 1.00 67.12 164 TRP A N 1
ATOM 1340 C CA . TRP A 1 164 ? 13.023 11.049 -8.820 1.00 67.12 164 TRP A CA 1
ATOM 1341 C C . TRP A 1 164 ? 12.176 10.492 -9.977 1.00 67.12 164 TRP A C 1
ATOM 1343 O O . TRP A 1 164 ? 12.565 9.492 -10.578 1.00 67.12 164 TRP A O 1
ATOM 1353 N N . GLU A 1 165 ? 11.069 11.129 -10.357 1.00 63.31 165 GLU A N 1
ATOM 1354 C CA . GLU A 1 165 ? 10.107 10.597 -11.335 1.00 63.31 165 GLU A CA 1
ATOM 1355 C C . GLU A 1 165 ? 10.706 10.307 -12.727 1.00 63.31 165 GLU A C 1
ATOM 1357 O O . GLU A 1 165 ? 10.557 9.205 -13.270 1.00 63.31 165 GLU A O 1
ATOM 1362 N N . GLU A 1 166 ? 11.406 11.278 -13.319 1.00 65.62 166 GLU A N 1
ATOM 1363 C CA . GLU A 1 166 ? 11.860 11.190 -14.717 1.00 65.62 166 GLU A CA 1
ATOM 1364 C C . GLU A 1 166 ? 13.067 10.251 -14.891 1.00 65.62 166 GLU A C 1
ATOM 1366 O O . GLU A 1 166 ? 13.134 9.473 -15.852 1.00 65.62 166 GLU A O 1
ATOM 1371 N N . HIS A 1 167 ? 14.009 10.278 -13.943 1.00 69.44 167 HIS A N 1
ATOM 1372 C CA . HIS A 1 167 ? 15.243 9.492 -14.026 1.00 69.44 167 HIS A CA 1
ATOM 1373 C C . HIS A 1 167 ? 14.977 7.984 -13.883 1.00 69.44 167 HIS A C 1
ATOM 1375 O O . HIS A 1 167 ? 15.465 7.181 -14.679 1.00 69.44 167 HIS A O 1
ATOM 1381 N N . HIS A 1 168 ? 14.128 7.590 -12.930 1.00 73.25 168 HIS A N 1
ATOM 1382 C CA . HIS A 1 168 ? 13.830 6.179 -12.657 1.00 73.25 168 HIS A CA 1
ATOM 1383 C C . HIS A 1 168 ? 12.942 5.557 -13.727 1.00 73.25 168 HIS A C 1
ATOM 1385 O O . HIS A 1 168 ? 13.138 4.399 -14.092 1.00 73.25 168 HIS A O 1
ATOM 1391 N N . THR A 1 169 ? 11.999 6.330 -14.274 1.00 73.00 169 THR A N 1
ATOM 1392 C CA . THR A 1 169 ? 11.151 5.868 -15.378 1.00 73.00 169 THR A CA 1
ATOM 1393 C C . THR A 1 169 ? 11.990 5.501 -16.604 1.00 73.00 169 THR A C 1
ATOM 1395 O O . THR A 1 169 ? 11.690 4.516 -17.279 1.00 73.00 169 THR A O 1
ATOM 1398 N N . THR A 1 170 ? 13.064 6.251 -16.872 1.00 77.06 170 THR A N 1
ATOM 1399 C CA . THR A 1 170 ? 13.994 5.955 -17.972 1.00 77.06 170 THR A CA 1
ATOM 1400 C C . THR A 1 170 ? 14.767 4.665 -17.710 1.00 77.06 170 THR A C 1
ATOM 1402 O O . THR A 1 170 ? 14.711 3.753 -18.534 1.00 77.06 170 THR A O 1
ATOM 1405 N N . LEU A 1 171 ? 15.395 4.538 -16.533 1.00 76.69 171 LEU A N 1
ATOM 1406 C CA . LEU A 1 171 ? 16.101 3.313 -16.134 1.00 76.69 171 LEU A CA 1
ATOM 1407 C C . LEU A 1 171 ? 15.180 2.088 -16.219 1.00 76.69 171 LEU A C 1
ATOM 1409 O O . LEU A 1 171 ? 15.542 1.063 -16.789 1.00 76.69 171 LEU A O 1
ATOM 1413 N N . LEU A 1 172 ? 13.949 2.193 -15.720 1.00 81.19 172 LEU A N 1
ATOM 1414 C CA . LEU A 1 172 ? 12.993 1.090 -15.755 1.00 81.19 172 LEU A CA 1
ATOM 1415 C C . LEU A 1 172 ? 12.624 0.639 -17.159 1.00 81.19 172 LEU A C 1
ATOM 1417 O O . LEU A 1 172 ? 12.508 -0.563 -17.394 1.00 81.19 172 LEU A O 1
ATOM 1421 N N . ARG A 1 173 ? 12.444 1.575 -18.093 1.00 81.38 173 ARG A N 1
ATOM 1422 C CA . ARG A 1 173 ? 12.176 1.230 -19.494 1.00 81.38 173 ARG A CA 1
ATOM 1423 C C . ARG A 1 173 ? 13.332 0.440 -20.097 1.00 81.38 173 ARG A C 1
ATOM 1425 O O . ARG A 1 173 ? 13.078 -0.553 -20.777 1.00 81.38 173 ARG A O 1
ATOM 1432 N N . GLU A 1 174 ? 14.569 0.829 -19.790 1.00 79.50 174 GLU A N 1
ATOM 1433 C CA . GLU A 1 174 ? 15.776 0.129 -20.240 1.00 79.50 174 GLU A CA 1
ATOM 1434 C C . GLU A 1 174 ? 15.890 -1.278 -19.631 1.00 79.50 174 GLU A C 1
ATOM 1436 O O . GLU A 1 174 ? 16.120 -2.245 -20.360 1.00 79.50 174 GLU A O 1
ATOM 1441 N N . TYR A 1 175 ? 15.678 -1.418 -18.318 1.00 79.62 175 TYR A N 1
ATOM 1442 C CA . TYR A 1 175 ? 15.831 -2.697 -17.611 1.00 79.62 175 TYR A CA 1
ATOM 1443 C C . TYR A 1 175 ? 14.691 -3.687 -17.871 1.00 79.62 175 TYR A C 1
ATOM 1445 O O . TYR A 1 175 ? 14.932 -4.887 -18.006 1.00 79.62 175 TYR A O 1
ATOM 1453 N N . LEU A 1 176 ? 13.446 -3.208 -17.931 1.00 79.19 176 LEU A N 1
ATOM 1454 C CA . LEU A 1 176 ? 12.256 -4.064 -18.016 1.00 79.19 176 LEU A CA 1
ATOM 1455 C C . LEU A 1 176 ? 11.731 -4.240 -19.446 1.00 79.19 176 LEU A C 1
ATOM 1457 O O . LEU A 1 176 ? 10.741 -4.956 -19.646 1.00 79.19 176 LEU A O 1
ATOM 1461 N N . ASN A 1 177 ? 12.392 -3.615 -20.431 1.00 77.06 177 ASN A N 1
ATOM 1462 C CA . ASN A 1 177 ? 12.027 -3.637 -21.848 1.00 77.06 177 ASN A CA 1
ATOM 1463 C C . ASN A 1 177 ? 10.539 -3.297 -22.057 1.00 77.06 177 ASN A C 1
ATOM 1465 O O . ASN A 1 177 ? 9.791 -4.038 -22.703 1.00 77.06 177 ASN A O 1
ATOM 1469 N N . VAL A 1 178 ? 10.089 -2.207 -21.428 1.00 75.25 178 VAL A N 1
ATOM 1470 C CA . VAL A 1 178 ? 8.692 -1.756 -21.504 1.00 75.25 178 VAL A CA 1
ATOM 1471 C C . VAL A 1 178 ? 8.520 -0.795 -22.675 1.00 75.25 178 VAL A C 1
ATOM 1473 O O . VAL A 1 178 ? 9.389 0.030 -22.939 1.00 75.25 178 VAL A O 1
ATOM 1476 N N . TYR A 1 179 ? 7.398 -0.912 -23.384 1.00 71.31 179 TYR A N 1
ATOM 1477 C CA . TYR A 1 179 ? 7.158 -0.238 -24.659 1.00 71.31 179 TYR A CA 1
ATOM 1478 C C . TYR A 1 179 ? 7.227 1.297 -24.583 1.00 71.31 179 TYR A C 1
ATOM 1480 O O . TYR A 1 179 ? 6.686 1.912 -23.667 1.00 71.31 179 TYR A O 1
ATOM 1488 N N . ASP A 1 180 ? 7.807 1.942 -25.595 1.00 71.44 180 ASP A N 1
ATOM 1489 C CA . ASP A 1 180 ? 7.901 3.411 -25.659 1.00 71.44 180 ASP A CA 1
ATOM 1490 C C . ASP A 1 180 ? 6.530 4.112 -25.713 1.00 71.44 180 ASP A C 1
ATOM 1492 O O . ASP A 1 180 ? 6.409 5.268 -25.313 1.00 71.44 180 ASP A O 1
ATOM 1496 N N . ASP A 1 181 ? 5.480 3.421 -26.172 1.00 77.88 181 ASP A N 1
ATOM 1497 C CA . ASP A 1 181 ? 4.126 3.967 -26.328 1.00 77.88 181 ASP A CA 1
ATOM 1498 C C . ASP A 1 181 ? 3.267 3.900 -25.053 1.00 77.88 181 ASP A C 1
ATOM 1500 O O . ASP A 1 181 ? 2.138 4.398 -25.047 1.00 77.88 181 ASP A O 1
ATOM 1504 N N . CYS A 1 182 ? 3.763 3.303 -23.964 1.00 79.81 182 CYS A N 1
ATOM 1505 C CA . CYS A 1 182 ? 3.020 3.246 -22.709 1.00 79.81 182 CYS A CA 1
ATOM 1506 C C . CYS A 1 182 ? 3.262 4.485 -21.838 1.00 79.81 182 CYS A C 1
ATOM 1508 O O . CYS A 1 182 ? 4.349 5.065 -21.805 1.00 79.81 182 CYS A O 1
ATOM 1510 N N . ARG A 1 183 ? 2.253 4.860 -21.058 1.00 80.19 183 ARG A N 1
ATOM 1511 C CA . ARG A 1 183 ? 2.376 5.812 -19.953 1.00 80.19 183 ARG A CA 1
ATOM 1512 C C . ARG A 1 183 ? 2.773 5.078 -18.678 1.00 80.19 183 ARG A C 1
ATOM 1514 O O . ARG A 1 183 ? 2.594 3.866 -18.572 1.00 80.19 183 ARG A O 1
ATOM 1521 N N . VAL A 1 184 ? 3.309 5.831 -17.723 1.00 80.06 184 VAL A N 1
ATOM 1522 C CA . VAL A 1 184 ? 3.766 5.319 -16.430 1.00 80.06 184 VAL A CA 1
ATOM 1523 C C . VAL A 1 184 ? 3.085 6.110 -15.326 1.00 80.06 184 VAL A C 1
ATOM 1525 O O . VAL A 1 184 ? 2.997 7.333 -15.399 1.00 80.06 184 VAL A O 1
ATOM 1528 N N . SER A 1 185 ? 2.569 5.401 -14.333 1.00 78.19 185 SER A N 1
ATOM 1529 C CA . SER A 1 185 ? 2.203 5.938 -13.025 1.00 78.19 185 SER A CA 1
ATOM 1530 C C . SER A 1 185 ? 3.042 5.210 -11.991 1.00 78.19 185 SER A C 1
ATOM 1532 O O . SER A 1 185 ? 3.396 4.050 -12.196 1.00 78.19 185 SER A O 1
ATOM 1534 N N . TRP A 1 186 ? 3.360 5.861 -10.884 1.00 80.25 186 TRP A N 1
ATOM 1535 C CA . TRP A 1 186 ? 4.146 5.234 -9.834 1.00 80.25 186 TRP A CA 1
ATOM 1536 C C . TRP A 1 186 ? 3.755 5.748 -8.457 1.00 80.25 186 TRP A C 1
ATOM 1538 O O . TRP A 1 186 ? 3.099 6.784 -8.315 1.00 80.25 186 TRP A O 1
ATOM 1548 N N . LYS A 1 187 ? 4.155 4.993 -7.438 1.00 79.94 187 LYS A N 1
ATOM 1549 C CA . LYS A 1 187 ? 3.968 5.324 -6.031 1.00 79.94 187 LYS A CA 1
ATOM 1550 C C . LYS A 1 187 ? 5.184 4.871 -5.235 1.00 79.94 187 LYS A C 1
ATOM 1552 O O . LYS A 1 187 ? 5.627 3.740 -5.391 1.00 79.94 187 LYS A O 1
ATOM 1557 N N . SER A 1 188 ? 5.716 5.746 -4.385 1.00 80.88 188 SER A N 1
ATOM 1558 C CA . SER A 1 188 ? 6.737 5.385 -3.396 1.00 80.88 188 SER A CA 1
ATOM 1559 C C . SER A 1 188 ? 6.082 4.739 -2.172 1.00 80.88 188 SER A C 1
ATOM 1561 O O . SER A 1 188 ? 5.114 5.286 -1.632 1.00 80.88 188 SER A O 1
ATOM 1563 N N . PHE A 1 189 ? 6.625 3.606 -1.723 1.00 80.56 189 PHE A N 1
ATOM 1564 C CA . PHE A 1 189 ? 6.313 3.009 -0.418 1.00 80.56 189 PHE A CA 1
ATOM 1565 C C . PHE A 1 189 ? 7.194 3.581 0.701 1.00 80.56 189 PHE A C 1
ATOM 1567 O O . PHE A 1 189 ? 6.823 3.519 1.876 1.00 80.56 189 PHE A O 1
ATOM 1574 N N . GLY A 1 190 ? 8.334 4.175 0.339 1.00 81.19 190 GLY A N 1
ATOM 1575 C CA . GLY A 1 190 ? 9.279 4.801 1.256 1.00 81.19 190 GLY A CA 1
ATOM 1576 C C . GLY A 1 190 ? 10.708 4.294 1.088 1.00 81.19 190 GLY A C 1
ATOM 1577 O O . GLY A 1 190 ? 11.060 3.668 0.084 1.00 81.19 190 GLY A O 1
ATOM 1578 N N . GLN A 1 191 ? 11.519 4.594 2.100 1.00 85.81 191 GLN A N 1
ATOM 1579 C CA . GLN A 1 191 ? 12.934 4.257 2.177 1.00 85.81 191 GLN A CA 1
ATOM 1580 C C . GLN A 1 191 ? 13.211 3.380 3.407 1.00 85.81 191 GLN A C 1
ATOM 1582 O O . GLN A 1 191 ? 12.660 3.640 4.477 1.00 85.81 191 GLN A O 1
ATOM 1587 N N . ASP A 1 192 ? 14.062 2.367 3.252 1.00 88.06 192 ASP A N 1
ATOM 1588 C CA . ASP A 1 192 ? 14.537 1.505 4.340 1.00 88.06 192 ASP A CA 1
ATOM 1589 C C . ASP A 1 192 ? 15.720 2.140 5.102 1.00 88.06 192 ASP A C 1
ATOM 1591 O O . ASP A 1 192 ? 16.315 3.134 4.668 1.00 88.06 192 ASP A O 1
ATOM 1595 N N . LYS A 1 193 ? 16.116 1.555 6.238 1.00 88.12 193 LYS A N 1
ATOM 1596 C CA . LYS A 1 193 ? 17.239 2.061 7.059 1.00 88.12 193 LYS A CA 1
ATOM 1597 C C . LYS A 1 193 ? 18.605 2.031 6.368 1.00 88.12 193 LYS A C 1
ATOM 1599 O O . LYS A 1 193 ? 19.529 2.719 6.805 1.00 88.12 193 LYS A O 1
ATOM 1604 N N . THR A 1 194 ? 18.745 1.245 5.306 1.00 88.81 194 THR A N 1
ATOM 1605 C CA . THR A 1 194 ? 19.978 1.111 4.515 1.00 88.81 194 THR A CA 1
ATOM 1606 C C . THR A 1 194 ? 20.002 2.041 3.298 1.00 88.81 194 THR A C 1
ATOM 1608 O O . THR A 1 194 ? 20.983 2.078 2.550 1.00 88.81 194 THR A O 1
ATOM 1611 N N . GLY A 1 195 ? 18.935 2.819 3.110 1.00 87.44 195 GLY A N 1
ATOM 1612 C CA . GLY A 1 195 ? 18.796 3.791 2.042 1.00 87.44 195 GLY A CA 1
ATOM 1613 C C . GLY A 1 195 ? 18.204 3.239 0.744 1.00 87.44 195 GLY A C 1
ATOM 1614 O O . GLY A 1 195 ? 18.265 3.942 -0.268 1.00 87.44 195 GLY A O 1
ATOM 1615 N N . LYS A 1 196 ? 17.645 2.021 0.745 1.00 91.69 196 LYS A N 1
ATOM 1616 C CA . LYS A 1 196 ? 16.907 1.473 -0.403 1.00 91.69 196 LYS A CA 1
ATOM 1617 C C . LYS A 1 196 ? 15.533 2.117 -0.490 1.00 91.69 196 LYS A C 1
ATOM 1619 O O . LYS A 1 196 ? 14.875 2.310 0.525 1.00 91.69 196 LYS A O 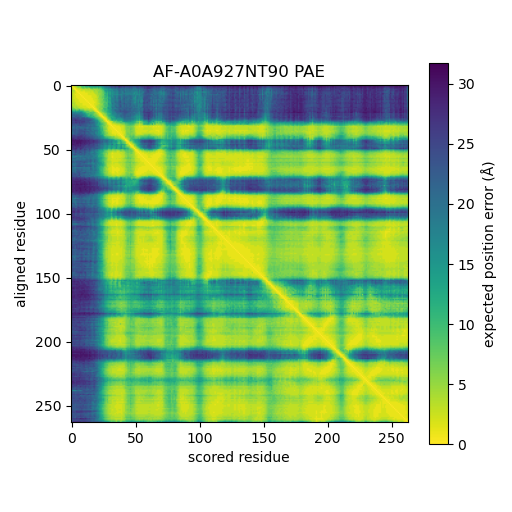1
ATOM 1624 N N . TYR A 1 197 ? 15.085 2.395 -1.701 1.00 88.94 197 TYR A N 1
ATOM 1625 C CA . TYR A 1 197 ? 13.769 2.943 -1.993 1.00 88.94 197 TYR A CA 1
ATOM 1626 C C . TYR A 1 197 ? 12.918 1.894 -2.680 1.00 88.94 197 TYR A C 1
ATOM 1628 O O . TYR A 1 197 ? 13.416 1.165 -3.541 1.00 88.94 197 TYR A O 1
ATOM 1636 N N . LEU A 1 198 ? 11.637 1.844 -2.329 1.00 89.19 198 LEU A N 1
ATOM 1637 C CA . LEU A 1 198 ? 10.691 0.903 -2.907 1.00 89.19 198 LEU A CA 1
ATOM 1638 C C . LEU A 1 198 ? 9.550 1.648 -3.581 1.00 89.19 198 LEU A C 1
ATOM 1640 O O . LEU A 1 198 ? 8.923 2.526 -2.987 1.00 89.19 198 LEU A O 1
ATOM 1644 N N . PHE A 1 199 ? 9.264 1.257 -4.813 1.00 88.06 199 PHE A N 1
ATOM 1645 C CA . PHE A 1 199 ? 8.252 1.887 -5.642 1.00 88.06 199 PHE A CA 1
ATOM 1646 C C . PHE A 1 199 ? 7.355 0.841 -6.282 1.00 88.06 199 PHE A C 1
ATOM 1648 O O . PHE A 1 199 ? 7.811 -0.246 -6.622 1.00 88.06 199 PHE A O 1
ATOM 1655 N N . HIS A 1 200 ? 6.102 1.195 -6.524 1.00 87.88 200 HIS A N 1
ATOM 1656 C CA . HIS A 1 200 ? 5.202 0.450 -7.395 1.00 87.88 200 HIS A CA 1
ATOM 1657 C C . HIS A 1 200 ? 4.984 1.248 -8.667 1.00 87.88 200 HIS A C 1
ATOM 1659 O O . HIS A 1 200 ? 4.563 2.399 -8.612 1.00 87.88 200 HIS A O 1
ATOM 1665 N N . PHE A 1 201 ? 5.287 0.642 -9.806 1.00 86.69 201 PHE A N 1
ATOM 1666 C CA . PHE A 1 201 ? 5.099 1.198 -11.134 1.00 86.69 201 PHE A CA 1
ATOM 1667 C C . PHE A 1 201 ? 3.922 0.517 -11.827 1.00 86.69 201 PHE A C 1
ATOM 1669 O O . PHE A 1 201 ? 3.749 -0.702 -11.768 1.00 86.69 201 PHE A O 1
ATOM 1676 N N . LEU A 1 202 ? 3.132 1.318 -12.526 1.00 85.50 202 LEU A N 1
ATOM 1677 C CA . LEU A 1 202 ? 2.004 0.898 -13.335 1.00 85.50 202 LEU A CA 1
ATOM 1678 C C . LEU A 1 202 ? 2.203 1.425 -14.753 1.00 85.50 202 LEU A C 1
ATOM 1680 O O . LEU A 1 202 ? 2.214 2.635 -14.985 1.00 85.50 202 LEU A O 1
ATOM 1684 N N . PHE A 1 203 ? 2.344 0.509 -15.701 1.00 84.69 203 PHE A N 1
ATOM 1685 C CA . PHE A 1 203 ? 2.481 0.814 -17.115 1.00 84.69 203 PHE A CA 1
ATOM 1686 C C . PHE A 1 203 ? 1.144 0.583 -17.801 1.00 84.69 203 PHE A C 1
ATOM 1688 O O . PHE A 1 203 ? 0.560 -0.494 -17.680 1.00 84.69 203 PHE A O 1
ATOM 1695 N N . TYR A 1 204 ? 0.655 1.580 -18.530 1.00 81.94 204 TYR A N 1
ATOM 1696 C CA . TYR A 1 204 ? -0.666 1.520 -19.149 1.00 81.94 204 TYR A CA 1
ATOM 1697 C C . TYR A 1 204 ? -0.695 2.216 -20.509 1.00 81.94 204 TYR A C 1
ATOM 1699 O O . TYR A 1 204 ? 0.074 3.144 -20.773 1.00 81.94 204 TYR A O 1
ATOM 1707 N N . ARG A 1 205 ? -1.595 1.783 -21.391 1.00 80.62 205 ARG A N 1
ATOM 1708 C CA . ARG A 1 205 ? -1.881 2.452 -22.669 1.00 80.62 205 ARG A CA 1
ATOM 1709 C C . ARG A 1 205 ? -3.153 3.279 -22.531 1.00 80.62 205 ARG A C 1
ATOM 1711 O O . ARG A 1 205 ? -4.088 2.833 -21.882 1.00 80.62 205 ARG A O 1
ATOM 1718 N N . LYS A 1 206 ? -3.191 4.467 -23.143 1.00 74.31 206 LYS A N 1
ATOM 1719 C CA . LYS A 1 206 ? -4.388 5.319 -23.264 1.00 74.31 206 LYS A CA 1
ATOM 1720 C C . LYS A 1 206 ? -4.980 5.123 -24.667 1.00 74.31 206 LYS A C 1
ATOM 1722 O O . LYS A 1 206 ? -4.229 5.240 -25.633 1.00 74.31 206 LYS A O 1
ATOM 1727 N N . PHE A 1 207 ? -6.273 4.824 -24.793 1.00 67.56 207 PHE A N 1
ATOM 1728 C CA . PHE A 1 207 ? -6.910 4.572 -26.097 1.00 67.56 207 PHE A CA 1
ATOM 1729 C C . PHE A 1 207 ? -7.601 5.796 -26.711 1.00 67.56 207 PHE A C 1
ATOM 1731 O O . PHE A 1 207 ? -7.766 5.827 -27.927 1.00 67.56 207 PHE A O 1
ATOM 1738 N N . ASP A 1 208 ? -7.968 6.808 -25.916 1.00 63.75 208 ASP A N 1
ATOM 1739 C CA . ASP A 1 208 ? -8.573 8.047 -26.424 1.00 63.75 208 ASP A CA 1
ATOM 1740 C C . ASP A 1 208 ? -7.912 9.292 -25.809 1.00 63.75 208 ASP A C 1
ATOM 1742 O O . ASP A 1 208 ? -7.636 9.347 -24.610 1.00 63.75 208 ASP A O 1
ATOM 1746 N N . GLU A 1 209 ? -7.623 10.297 -26.635 1.00 56.59 209 GLU A N 1
ATOM 1747 C CA . GLU A 1 209 ? -7.067 11.585 -26.204 1.00 56.59 209 GLU A CA 1
ATOM 1748 C C . GLU A 1 209 ? -8.143 12.566 -25.735 1.00 56.59 209 GLU A C 1
ATOM 1750 O O . GLU A 1 209 ? -7.791 13.625 -25.218 1.00 56.59 209 GLU A O 1
ATOM 1755 N N . SER A 1 210 ? -9.431 12.226 -25.864 1.00 56.88 210 SER A N 1
ATOM 1756 C CA . SER A 1 210 ? -10.506 13.095 -25.394 1.00 56.88 210 SER A CA 1
ATOM 1757 C C . SER A 1 210 ? -10.389 13.367 -23.885 1.00 56.88 210 SER A C 1
ATOM 1759 O O . SER A 1 210 ? -10.182 12.468 -23.069 1.00 56.88 210 SER A O 1
ATOM 1761 N N . ASP A 1 211 ? -10.506 14.645 -23.511 1.00 52.75 211 ASP A N 1
ATOM 1762 C CA . ASP A 1 211 ? -10.299 15.144 -22.143 1.00 52.75 211 ASP A CA 1
ATOM 1763 C C . ASP A 1 211 ? -11.295 14.580 -21.111 1.00 52.75 211 ASP A C 1
ATOM 1765 O O . ASP A 1 211 ? -11.167 14.893 -19.928 1.00 52.75 211 ASP A O 1
ATOM 1769 N N . TYR A 1 212 ? -12.287 13.778 -21.532 1.00 47.06 212 TYR A N 1
ATOM 1770 C CA . TYR A 1 212 ? -13.496 13.507 -20.750 1.00 47.06 212 TYR A CA 1
ATOM 1771 C C . TYR A 1 212 ? -13.759 12.074 -20.291 1.00 47.06 212 TYR A C 1
ATOM 1773 O O . TYR A 1 212 ? -14.501 11.907 -1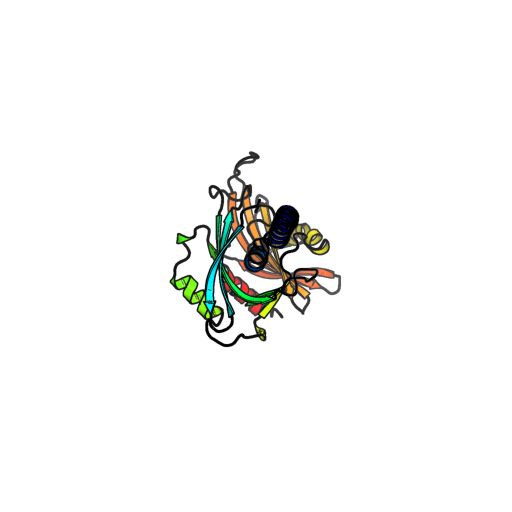9.325 1.00 47.06 212 TYR A O 1
ATOM 1781 N N . ALA A 1 213 ? -13.146 11.059 -20.893 1.00 51.00 213 ALA A N 1
ATOM 1782 C CA . ALA A 1 213 ? -13.201 9.680 -20.399 1.00 51.00 213 ALA A CA 1
ATOM 1783 C C . ALA A 1 213 ? -12.248 8.839 -21.238 1.00 51.00 213 ALA A C 1
ATOM 1785 O O . ALA A 1 213 ? -12.643 8.221 -22.224 1.00 51.00 213 ALA A O 1
ATOM 1786 N N . SER A 1 214 ? -10.966 8.884 -20.911 1.00 54.03 214 SER A N 1
ATOM 1787 C CA . SER A 1 214 ? -10.008 8.122 -21.683 1.00 54.03 214 SER A CA 1
ATOM 1788 C C . SER A 1 214 ? -9.906 6.704 -21.185 1.00 54.03 214 SER A C 1
ATOM 1790 O O . SER A 1 214 ? -9.546 6.451 -20.035 1.00 54.03 214 SER A O 1
ATOM 1792 N N . GLU A 1 215 ? -10.191 5.783 -22.095 1.00 57.44 215 GLU A N 1
ATOM 1793 C CA . GLU A 1 215 ? -9.998 4.384 -21.810 1.00 57.44 215 GLU A CA 1
ATOM 1794 C C . GLU A 1 215 ? -8.506 4.097 -21.621 1.00 57.44 215 GLU A C 1
ATOM 1796 O O . GLU A 1 215 ? -7.659 4.621 -22.354 1.00 57.44 215 GLU A O 1
ATOM 1801 N N . SER A 1 216 ? -8.175 3.243 -20.661 1.00 68.12 216 SER A N 1
ATOM 1802 C CA . SER A 1 216 ? -6.830 2.754 -20.439 1.00 68.12 216 SER A CA 1
ATOM 1803 C C . SER A 1 216 ? -6.814 1.249 -20.222 1.00 68.12 216 SER A C 1
ATOM 1805 O O . SER A 1 216 ? -7.747 0.662 -19.675 1.00 68.12 216 SER A O 1
ATOM 1807 N N . GLU A 1 217 ? -5.721 0.633 -20.647 1.00 77.25 217 GLU A N 1
ATOM 1808 C CA . GLU A 1 217 ? -5.396 -0.760 -20.366 1.00 77.25 217 GLU A CA 1
ATOM 1809 C C . GLU A 1 217 ? -4.108 -0.775 -19.560 1.00 77.25 217 GLU A C 1
ATOM 1811 O O . GLU A 1 217 ? -3.093 -0.223 -19.994 1.00 77.25 217 GLU A O 1
ATOM 1816 N N . ILE A 1 218 ? -4.152 -1.402 -18.387 1.00 79.81 218 ILE A N 1
ATOM 1817 C CA . ILE A 1 218 ? -2.947 -1.706 -17.625 1.00 79.81 218 ILE A CA 1
ATOM 1818 C C . ILE A 1 218 ? -2.229 -2.824 -18.362 1.00 79.81 218 ILE A C 1
ATOM 1820 O O . ILE A 1 218 ? -2.779 -3.900 -18.569 1.00 79.81 218 ILE A O 1
ATOM 1824 N N . LEU A 1 219 ? -1.002 -2.536 -18.775 1.00 84.38 219 LEU A N 1
ATOM 1825 C CA . LEU A 1 219 ? -0.175 -3.466 -19.524 1.00 84.38 219 LEU A CA 1
ATOM 1826 C C . LEU A 1 219 ? 0.642 -4.331 -18.574 1.00 84.38 219 LEU A C 1
ATOM 1828 O O . LEU A 1 219 ? 0.689 -5.545 -18.740 1.00 84.38 219 LEU A O 1
ATOM 1832 N N . ARG A 1 220 ? 1.331 -3.691 -17.622 1.00 87.94 220 ARG A N 1
ATOM 1833 C CA . ARG A 1 220 ? 2.251 -4.337 -16.678 1.00 87.94 220 ARG A CA 1
ATOM 1834 C C . ARG A 1 220 ? 2.332 -3.527 -15.396 1.00 87.94 220 ARG A C 1
ATOM 1836 O O . ARG A 1 220 ? 2.149 -2.306 -15.412 1.00 87.94 220 ARG A O 1
ATOM 1843 N N . SER A 1 221 ? 2.651 -4.188 -14.296 1.00 89.00 221 SER A N 1
ATOM 1844 C CA . SER A 1 221 ? 2.818 -3.532 -13.009 1.00 89.00 221 SER A CA 1
ATOM 1845 C C . SER A 1 221 ? 3.951 -4.178 -12.225 1.00 89.00 221 SER A C 1
ATOM 1847 O O . SER A 1 221 ? 4.127 -5.388 -12.298 1.00 89.00 221 SER A O 1
ATOM 1849 N N . PHE A 1 222 ? 4.763 -3.375 -11.539 1.00 91.50 222 PHE A N 1
ATOM 1850 C CA . PHE A 1 222 ? 5.989 -3.857 -10.905 1.00 91.50 222 PHE A CA 1
ATOM 1851 C C . PHE A 1 222 ? 6.255 -3.183 -9.580 1.00 91.50 222 PHE A C 1
ATOM 1853 O O . PHE A 1 222 ? 6.170 -1.960 -9.490 1.00 91.50 222 PHE A O 1
ATOM 1860 N N . ILE A 1 223 ? 6.705 -3.952 -8.598 1.00 92.56 223 ILE A N 1
ATOM 1861 C CA . ILE A 1 223 ? 7.366 -3.399 -7.422 1.00 92.56 223 ILE A CA 1
ATOM 1862 C C . ILE A 1 223 ? 8.866 -3.409 -7.692 1.00 92.56 223 ILE A C 1
ATOM 1864 O O . ILE A 1 223 ? 9.415 -4.421 -8.123 1.00 92.56 223 ILE A O 1
ATOM 1868 N N . VAL A 1 224 ? 9.520 -2.273 -7.480 1.00 92.44 224 VAL A N 1
ATOM 1869 C CA . VAL A 1 224 ? 10.907 -2.031 -7.877 1.00 92.44 224 VAL A CA 1
ATOM 1870 C C . VAL A 1 224 ? 11.680 -1.434 -6.716 1.00 92.44 224 VAL A C 1
ATOM 1872 O O . VAL A 1 224 ? 11.198 -0.515 -6.048 1.00 92.44 224 VAL A O 1
ATOM 1875 N N . THR A 1 225 ? 12.900 -1.924 -6.514 1.00 92.94 225 THR A N 1
ATOM 1876 C CA . THR A 1 225 ? 13.841 -1.401 -5.528 1.00 92.94 225 THR A CA 1
ATOM 1877 C C . THR A 1 225 ? 15.002 -0.671 -6.195 1.00 92.94 225 THR A C 1
ATOM 1879 O O . THR A 1 225 ? 15.630 -1.189 -7.120 1.00 92.94 225 THR A O 1
ATOM 1882 N N . PHE A 1 226 ? 15.330 0.504 -5.663 1.00 90.38 226 PHE A N 1
ATOM 1883 C CA . PHE A 1 226 ? 16.509 1.282 -6.040 1.00 90.38 226 PHE A CA 1
ATOM 1884 C C . PHE A 1 226 ? 17.364 1.609 -4.822 1.00 90.38 226 PHE A C 1
ATOM 1886 O O . PHE A 1 226 ? 16.870 1.618 -3.695 1.00 90.38 226 PHE A O 1
ATOM 1893 N N . GLN A 1 227 ? 18.631 1.940 -5.037 1.00 90.56 227 GLN A N 1
ATOM 1894 C CA . GLN A 1 227 ? 19.506 2.482 -4.001 1.00 90.56 227 GLN A CA 1
ATOM 1895 C C . GLN A 1 227 ? 20.411 3.556 -4.596 1.00 90.56 227 GLN A C 1
ATOM 1897 O O . GLN A 1 227 ? 20.758 3.500 -5.771 1.00 90.56 227 GLN A O 1
ATOM 1902 N N . LYS A 1 228 ? 20.807 4.537 -3.786 1.00 86.12 228 LYS A N 1
ATOM 1903 C CA . LYS A 1 228 ? 21.850 5.488 -4.174 1.00 86.12 228 LYS A CA 1
ATOM 1904 C C . LYS A 1 228 ? 23.232 4.924 -3.872 1.00 86.12 228 LYS A C 1
ATOM 1906 O O . LYS A 1 228 ? 23.475 4.468 -2.753 1.00 86.12 228 LYS A O 1
ATOM 1911 N N . ASN A 1 229 ? 24.139 4.999 -4.837 1.00 85.81 229 ASN A N 1
ATOM 1912 C CA . ASN A 1 229 ? 25.532 4.613 -4.642 1.00 85.81 229 ASN A CA 1
ATOM 1913 C C . ASN A 1 229 ? 26.351 5.728 -3.960 1.00 85.81 229 ASN A C 1
ATOM 1915 O O . ASN A 1 229 ? 25.832 6.784 -3.586 1.00 85.81 229 ASN A O 1
ATOM 1919 N N . SER A 1 230 ? 27.659 5.507 -3.790 1.00 86.25 230 SER A N 1
ATOM 1920 C CA . SER A 1 230 ? 28.565 6.476 -3.150 1.00 86.25 230 SER A CA 1
ATOM 1921 C C . SER A 1 230 ? 28.711 7.804 -3.901 1.00 86.25 230 SER A C 1
ATOM 1923 O O . SER A 1 230 ? 29.187 8.776 -3.318 1.00 86.25 230 SER A O 1
ATOM 1925 N N . GLU A 1 231 ? 28.320 7.848 -5.174 1.00 86.50 231 GLU A N 1
ATOM 1926 C CA . GLU A 1 231 ? 28.333 9.039 -6.030 1.00 86.50 231 GLU A CA 1
ATOM 1927 C C . GLU A 1 231 ? 26.953 9.718 -6.090 1.00 86.50 231 GLU A C 1
ATOM 1929 O O . GLU A 1 231 ? 26.775 10.698 -6.810 1.00 86.50 231 GLU A O 1
ATOM 1934 N N . ASN A 1 232 ? 25.994 9.247 -5.276 1.00 79.38 232 ASN A N 1
ATOM 1935 C CA . ASN A 1 232 ? 24.600 9.700 -5.242 1.00 79.38 232 ASN A CA 1
ATOM 1936 C C . ASN A 1 232 ? 23.844 9.436 -6.562 1.00 79.38 232 ASN A C 1
ATOM 1938 O O . ASN A 1 232 ? 22.802 10.047 -6.808 1.00 79.38 232 ASN A O 1
ATOM 1942 N N . GLU A 1 233 ? 24.340 8.504 -7.380 1.00 83.38 233 GLU A N 1
ATOM 1943 C CA . GLU A 1 233 ? 23.636 7.993 -8.554 1.00 83.38 233 GLU A CA 1
ATOM 1944 C C . GLU A 1 233 ? 22.673 6.876 -8.153 1.00 83.38 233 GLU A C 1
ATOM 1946 O O . GLU A 1 233 ? 22.920 6.124 -7.208 1.00 83.38 233 GLU A O 1
ATOM 1951 N N . VAL A 1 234 ? 21.555 6.788 -8.868 1.00 83.38 234 VAL A N 1
ATOM 1952 C CA . VAL A 1 234 ? 20.513 5.789 -8.638 1.00 83.38 234 VAL A CA 1
ATOM 1953 C C . VAL A 1 234 ? 20.897 4.484 -9.321 1.00 83.38 234 VAL A C 1
ATOM 1955 O O . VAL A 1 234 ? 21.094 4.440 -10.534 1.00 83.38 234 VAL A O 1
ATOM 1958 N N . GLU A 1 235 ? 20.894 3.403 -8.555 1.00 87.69 235 GLU A N 1
ATOM 1959 C CA . GLU A 1 235 ? 21.107 2.048 -9.040 1.00 87.69 235 GLU A CA 1
ATOM 1960 C C . GLU A 1 235 ? 19.839 1.213 -8.874 1.00 87.69 235 GLU A C 1
ATOM 1962 O O . GLU A 1 235 ? 19.188 1.211 -7.826 1.00 87.69 235 GLU A O 1
ATOM 1967 N N . PHE A 1 236 ? 19.490 0.492 -9.937 1.00 89.44 236 PHE A N 1
ATOM 1968 C CA . PHE A 1 236 ? 18.454 -0.529 -9.908 1.00 89.44 236 PHE A CA 1
ATOM 1969 C C . PHE A 1 236 ? 18.954 -1.738 -9.116 1.00 89.44 236 PHE A C 1
ATOM 1971 O O . PHE A 1 236 ? 20.020 -2.275 -9.421 1.00 89.44 236 PHE A O 1
ATOM 1978 N N . ILE A 1 237 ? 18.182 -2.179 -8.124 1.00 92.50 237 ILE A N 1
ATOM 1979 C CA . ILE A 1 237 ? 18.533 -3.338 -7.298 1.00 92.50 237 ILE A CA 1
ATOM 1980 C C . ILE A 1 237 ? 17.796 -4.573 -7.795 1.00 92.50 237 ILE A C 1
ATOM 1982 O O . ILE A 1 237 ? 18.423 -5.555 -8.189 1.00 92.50 237 ILE A O 1
ATOM 1986 N N . ASP A 1 238 ? 16.466 -4.531 -7.768 1.00 94.88 238 ASP A N 1
ATOM 1987 C CA . ASP A 1 238 ? 15.638 -5.680 -8.112 1.00 94.88 238 ASP A CA 1
ATOM 1988 C C . ASP A 1 238 ? 14.184 -5.268 -8.376 1.00 94.88 238 ASP A C 1
ATOM 1990 O O . ASP A 1 238 ? 13.784 -4.127 -8.122 1.00 94.88 238 ASP A O 1
ATOM 1994 N N . TYR A 1 239 ? 13.388 -6.207 -8.881 1.00 94.50 239 TYR A N 1
ATOM 1995 C CA . TYR A 1 239 ? 11.967 -6.024 -9.126 1.00 94.50 239 TYR A CA 1
ATOM 1996 C C . TYR A 1 239 ? 11.175 -7.328 -9.016 1.00 94.50 239 TYR A C 1
ATOM 1998 O O . TYR A 1 239 ? 11.714 -8.433 -9.116 1.00 94.50 239 TYR A O 1
ATOM 2006 N N . ILE A 1 240 ? 9.862 -7.172 -8.888 1.00 95.12 240 ILE A N 1
ATOM 2007 C CA . ILE A 1 240 ? 8.873 -8.229 -9.076 1.00 95.12 240 ILE A CA 1
ATOM 2008 C C . ILE A 1 240 ? 7.701 -7.673 -9.887 1.00 95.12 240 ILE A C 1
ATOM 2010 O O . ILE A 1 240 ? 7.283 -6.533 -9.687 1.00 95.12 240 ILE A O 1
ATOM 2014 N N . GLU A 1 241 ? 7.211 -8.447 -10.850 1.00 93.56 241 GLU A N 1
ATOM 2015 C CA . GLU A 1 241 ? 6.001 -8.114 -11.605 1.00 93.56 241 GLU A CA 1
ATOM 2016 C C . GLU A 1 241 ? 4.775 -8.563 -10.809 1.00 93.56 241 GLU A C 1
ATOM 2018 O O . GLU A 1 241 ? 4.752 -9.679 -10.299 1.00 93.56 241 GLU A O 1
ATOM 2023 N N . THR A 1 242 ? 3.779 -7.689 -10.681 1.00 90.94 242 THR A N 1
ATOM 2024 C CA . THR A 1 242 ? 2.550 -7.954 -9.925 1.00 90.94 242 THR A CA 1
ATOM 2025 C C . THR A 1 242 ? 1.424 -8.299 -10.886 1.00 90.94 242 THR A C 1
ATOM 2027 O O . THR A 1 242 ? 1.154 -7.527 -11.813 1.00 90.94 242 THR A O 1
ATOM 2030 N N . GLU A 1 243 ? 0.734 -9.412 -10.642 1.00 88.19 243 GLU A N 1
ATOM 2031 C CA . GLU A 1 243 ? -0.431 -9.807 -11.446 1.00 88.19 243 GLU A CA 1
ATOM 2032 C C . GLU A 1 243 ? -1.671 -8.971 -11.098 1.00 88.19 243 GLU A C 1
ATOM 2034 O O . GLU A 1 243 ? -2.441 -8.599 -11.985 1.00 88.19 243 GLU A O 1
ATOM 2039 N N . ASP A 1 244 ? -1.830 -8.629 -9.817 1.00 86.94 244 ASP A N 1
ATOM 2040 C CA . ASP A 1 244 ? -2.930 -7.818 -9.302 1.00 86.94 244 ASP A CA 1
ATOM 2041 C C . ASP A 1 244 ? -2.399 -6.543 -8.634 1.00 86.94 244 ASP A C 1
ATOM 2043 O O . ASP A 1 244 ? -1.811 -6.560 -7.554 1.00 86.94 244 ASP A O 1
ATOM 2047 N N . PHE A 1 245 ? -2.638 -5.399 -9.271 1.00 83.31 245 PHE A N 1
ATOM 2048 C CA . PHE A 1 245 ? -2.208 -4.098 -8.760 1.00 83.31 245 PHE A CA 1
ATOM 2049 C C . PHE A 1 245 ? -3.090 -3.562 -7.617 1.00 83.31 245 PHE A C 1
ATOM 2051 O O . PHE A 1 245 ? -2.750 -2.524 -7.047 1.00 83.31 245 PHE A O 1
ATOM 2058 N N . TYR A 1 246 ? -4.196 -4.233 -7.273 1.00 83.94 246 TYR A N 1
ATOM 2059 C CA . TYR A 1 246 ? -4.978 -3.960 -6.063 1.00 83.94 246 TYR A CA 1
ATOM 2060 C C . TYR A 1 246 ? -4.488 -4.773 -4.854 1.00 83.94 246 TYR A C 1
ATOM 2062 O O . TYR A 1 246 ? -4.693 -4.344 -3.715 1.00 83.94 246 TYR A O 1
ATOM 2070 N N . ASN A 1 247 ? -3.871 -5.938 -5.086 1.00 87.31 247 ASN A N 1
ATOM 2071 C CA . ASN A 1 247 ? -3.606 -6.940 -4.053 1.00 87.31 247 ASN A CA 1
ATOM 2072 C C . ASN A 1 247 ? -2.257 -7.666 -4.258 1.00 87.31 247 ASN A C 1
ATOM 2074 O O . ASN A 1 247 ? -2.216 -8.864 -4.521 1.00 87.31 247 ASN A O 1
ATOM 2078 N N . TYR A 1 248 ? -1.156 -6.922 -4.120 1.00 89.62 248 TYR A N 1
ATOM 2079 C CA . TYR A 1 248 ? 0.230 -7.364 -4.368 1.00 89.62 248 TYR A CA 1
ATOM 2080 C C . TYR A 1 248 ? 1.064 -7.574 -3.084 1.00 89.62 248 TYR A C 1
ATOM 2082 O O . TYR A 1 248 ? 2.289 -7.435 -3.070 1.00 89.62 248 TYR A O 1
ATOM 2090 N N . GLN A 1 249 ? 0.419 -7.820 -1.945 1.00 89.56 249 GLN A N 1
ATOM 2091 C CA . GLN A 1 249 ? 1.058 -7.876 -0.621 1.00 89.56 249 GLN A CA 1
ATOM 2092 C C . GLN A 1 249 ? 2.084 -9.011 -0.517 1.00 89.56 249 GLN A C 1
ATOM 2094 O O . GLN A 1 249 ? 3.092 -8.882 0.179 1.00 89.56 249 GLN A O 1
ATOM 2099 N N . TYR A 1 250 ? 1.847 -10.115 -1.225 1.00 92.50 250 TYR A N 1
ATOM 2100 C CA . TYR A 1 250 ? 2.787 -11.228 -1.287 1.00 92.50 250 TYR A CA 1
ATOM 2101 C C . TYR A 1 250 ? 4.046 -10.856 -2.058 1.00 92.50 250 TYR A C 1
ATOM 2103 O O . TYR A 1 250 ? 5.147 -11.063 -1.553 1.00 92.50 250 TYR A O 1
ATOM 2111 N N . GLU A 1 251 ? 3.887 -10.241 -3.224 1.00 94.25 251 GLU A N 1
ATOM 2112 C CA . GLU A 1 251 ? 4.980 -9.742 -4.048 1.00 94.25 251 GLU A CA 1
ATOM 2113 C C . GLU A 1 251 ? 5.769 -8.658 -3.303 1.00 94.25 251 GLU A C 1
ATOM 2115 O O . GLU A 1 251 ? 6.999 -8.631 -3.354 1.00 94.25 251 GLU A O 1
ATOM 2120 N N . LEU A 1 252 ? 5.077 -7.803 -2.539 1.00 91.94 252 LEU A N 1
ATOM 2121 C CA . LEU A 1 252 ? 5.695 -6.798 -1.675 1.00 91.94 252 LEU A CA 1
ATOM 2122 C C . LEU A 1 252 ? 6.542 -7.432 -0.564 1.00 91.94 252 LEU A C 1
ATOM 2124 O O . LEU A 1 252 ? 7.648 -6.965 -0.287 1.00 91.94 252 LEU A O 1
ATOM 2128 N N . ALA A 1 253 ? 6.035 -8.481 0.083 1.00 92.50 253 ALA A N 1
ATOM 2129 C CA . ALA A 1 253 ? 6.788 -9.211 1.096 1.00 92.50 253 ALA A CA 1
ATOM 2130 C C . ALA A 1 253 ? 7.999 -9.933 0.481 1.00 92.50 253 ALA A C 1
ATOM 2132 O O . ALA A 1 253 ? 9.094 -9.869 1.040 1.00 92.50 253 ALA A O 1
ATOM 2133 N N . GLU A 1 254 ? 7.816 -10.563 -0.683 1.00 95.25 254 GLU A N 1
ATOM 2134 C CA . GLU A 1 254 ? 8.862 -11.291 -1.401 1.00 95.25 254 GLU A CA 1
ATOM 2135 C C . GLU A 1 254 ? 10.013 -10.369 -1.805 1.00 95.25 254 GLU A C 1
ATOM 2137 O O . GLU A 1 254 ? 11.172 -10.668 -1.514 1.00 95.25 254 GLU A O 1
ATOM 2142 N N . ILE A 1 255 ? 9.720 -9.222 -2.428 1.00 95.12 255 ILE A N 1
ATOM 2143 C CA . ILE A 1 255 ? 10.777 -8.299 -2.852 1.00 95.12 255 ILE A CA 1
ATOM 2144 C C . ILE A 1 255 ? 11.529 -7.727 -1.649 1.00 95.12 255 ILE A C 1
ATOM 2146 O O . ILE A 1 255 ? 12.755 -7.634 -1.692 1.00 95.12 255 ILE A O 1
ATOM 2150 N N . LYS A 1 256 ? 10.831 -7.420 -0.545 1.00 94.19 256 LYS A N 1
ATOM 2151 C CA . LYS A 1 256 ? 11.455 -6.947 0.698 1.00 94.19 256 LYS A CA 1
ATOM 2152 C C . LYS A 1 256 ? 12.391 -7.990 1.300 1.00 94.19 256 LYS A C 1
ATOM 2154 O O . LYS A 1 256 ? 13.502 -7.646 1.698 1.00 94.19 256 LYS A O 1
ATOM 2159 N N . GLU A 1 257 ? 11.986 -9.256 1.333 1.00 95.06 257 GLU A N 1
ATOM 2160 C CA . GLU A 1 257 ? 12.855 -10.350 1.778 1.00 95.06 257 GLU A CA 1
ATOM 2161 C C . GLU A 1 257 ? 14.074 -10.496 0.856 1.00 95.06 257 GLU A C 1
ATOM 2163 O O . GLU A 1 257 ? 15.213 -10.537 1.329 1.00 95.06 257 GLU A O 1
ATOM 2168 N N . LYS A 1 258 ? 13.850 -10.490 -0.463 1.00 96.19 258 LYS A N 1
ATOM 2169 C CA . LYS A 1 258 ? 14.887 -10.664 -1.488 1.00 96.19 258 LYS A CA 1
ATOM 2170 C C . LYS A 1 258 ? 15.983 -9.599 -1.417 1.00 96.19 258 LYS A C 1
ATOM 2172 O O . LYS A 1 258 ? 17.160 -9.929 -1.558 1.00 96.19 258 LYS A O 1
ATOM 2177 N N . VAL A 1 259 ? 15.613 -8.341 -1.172 1.00 95.25 259 VAL A N 1
ATOM 2178 C CA . VAL A 1 259 ? 16.560 -7.211 -1.096 1.00 95.25 259 VAL A CA 1
ATOM 2179 C C . VAL A 1 259 ? 17.082 -6.944 0.320 1.00 95.25 259 VAL A C 1
ATOM 2181 O O . VAL A 1 259 ? 17.829 -5.983 0.523 1.00 95.25 259 VAL A O 1
ATOM 2184 N N . GLY A 1 260 ? 16.698 -7.764 1.306 1.00 94.38 260 GLY A N 1
ATOM 2185 C CA . GLY A 1 260 ? 17.055 -7.556 2.710 1.00 94.38 260 GLY A CA 1
ATOM 2186 C C . GLY A 1 260 ? 16.578 -6.196 3.218 1.00 94.38 260 GLY A C 1
ATOM 2187 O O . GLY A 1 260 ? 17.389 -5.371 3.637 1.00 94.38 260 GLY A O 1
ATOM 2188 N N . TRP A 1 261 ? 15.285 -5.918 3.067 1.00 92.62 261 TRP A N 1
ATOM 2189 C CA . TRP A 1 261 ? 14.655 -4.667 3.485 1.00 92.62 261 TRP A CA 1
ATOM 2190 C C . TRP A 1 261 ? 14.685 -4.507 5.008 1.00 92.62 261 TRP A C 1
ATOM 2192 O O . TRP A 1 261 ? 14.270 -5.410 5.739 1.00 92.62 261 TRP A O 1
ATOM 2202 N N . GLU A 1 262 ? 15.141 -3.346 5.481 1.00 89.94 262 GLU A N 1
ATOM 2203 C CA . GLU A 1 262 ? 15.225 -3.032 6.912 1.00 89.94 262 GLU A CA 1
ATOM 2204 C C . GLU A 1 262 ? 14.242 -1.925 7.315 1.00 89.94 262 GLU A C 1
ATOM 2206 O O . GLU A 1 262 ? 14.444 -0.751 6.996 1.00 89.94 262 GLU A O 1
ATOM 2211 N N . MET A 1 263 ? 13.206 -2.328 8.058 1.00 80.75 263 MET A N 1
ATOM 2212 C CA . MET A 1 263 ? 12.219 -1.457 8.714 1.00 80.75 263 MET A CA 1
ATOM 2213 C C . MET A 1 263 ? 12.867 -0.500 9.698 1.00 80.75 263 MET A C 1
ATOM 2215 O O . MET A 1 263 ? 13.664 -1.000 10.525 1.00 80.75 263 MET A O 1
#

Foldseek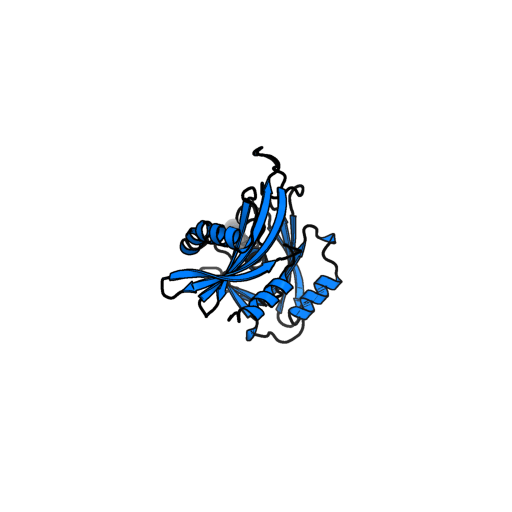 3Di:
DVVVVVVVVVVVVVVVVVVPPPPPPPPPVLLQQVCLQVLQAQPCLPQQPDDWDKDFDDAFPQGKTWIKIWTFSHDPLAAQPPRQIKIKIFIWNDWDDDDPPDDFTKTKAQLLQGMFIDSDPVVCDPVNVVVSCVVCVGNHDHDPQRIDIDGRDDSDDDPVVVVVPPPVVVVCCVPVVDDPQWDKTKHWSAAFPVAKTKMKIWTKHWDDPDSPHTHIDTDWIKIWIWGQDPVRDIDTDDMDTAPDSRGCSVRVVVVCVVRVGHD

Nearest PDB structures (foldseek):
  8gz7-assembly1_H  TM=1.525E-01  e=7.650E-01  Staphylococcus aureus
  4j0o-assembly3_C  TM=1.325E-01  e=5.487E-01  Staphylococcus phage PVL
  4izl-assembly3_C  TM=1.276E-01  e=1.067E+00  Staphylococcus phage PVL
  4iya-assembly1_A  TM=1.275E-01  e=1.572E+00  Staphylococcus phage PVL
  2ygt-assembly1_A  TM=1.507E-01  e=5.938E+00  Clostridium perfringens

Radius of gyration: 22.62 Å; Cα contacts (8 Å, |Δi|>4): 447; chains: 1; bounding box: 68×56×66 Å

Solvent-accessible surface area (backbone atoms only — not comparable to full-atom values): 15114 Å² total; per-residue (Å²): 115,73,70,62,59,52,52,52,50,52,51,51,51,50,48,49,51,64,73,59,55,70,78,74,81,68,80,61,60,50,51,36,60,46,32,66,52,60,50,68,53,49,88,48,98,84,9,69,70,84,53,73,49,65,46,81,77,48,70,44,91,73,62,28,36,38,29,42,38,37,32,41,33,44,82,38,61,74,46,56,46,92,64,36,39,43,26,33,42,36,44,40,53,42,77,48,81,54,62,96,83,82,52,80,40,38,36,25,26,42,78,52,53,31,60,50,39,30,67,45,65,84,76,61,47,71,69,56,53,53,50,43,36,60,72,61,42,63,79,45,81,86,59,72,92,53,49,42,78,40,72,42,70,72,96,66,75,59,70,74,66,59,71,48,55,68,61,50,54,52,52,46,34,69,76,66,70,51,64,90,84,48,47,77,48,64,33,66,73,49,69,34,80,86,54,38,35,37,33,39,39,39,32,27,38,74,78,46,88,59,95,82,76,13,37,36,46,82,74,50,33,32,44,39,35,33,33,62,49,99,84,71,45,83,39,84,72,51,72,45,78,41,93,40,85,56,54,41,41,67,60,54,41,49,50,36,62,74,70,64,64,40,130